Protein AF-A0A2V6PGL5-F1 (afdb_monomer_lite)

Secondary structure (DSSP, 8-state):
--------SSSSSSSSSSSSSSSTTSSSS------SSHHHHHHHHHHHHHHHHHHHHHHHHHHHHHHHHHHHHHHHHHHTT-HHHHHHHHHHHHHHHHHH--HHHHHHHHHHHHHHHTTS--SS-HHHHHHHHHHHHHHHHHHTT-HHHHHHHHHHHHHTT-HHHHHHHHHHHHHHHTT-HHHHHHHHHHHHHHHHHHHH--

Structure (mmCIF, N/CA/C/O backbone):
data_AF-A0A2V6PGL5-F1
#
_entry.id   AF-A0A2V6PGL5-F1
#
loop_
_atom_site.group_PDB
_atom_site.id
_atom_site.type_symbol
_atom_site.label_atom_id
_atom_site.label_alt_id
_atom_site.label_comp_id
_atom_site.label_asym_id
_atom_site.label_entity_id
_atom_site.label_seq_id
_atom_site.pdbx_PDB_ins_code
_atom_site.Cartn_x
_atom_site.Cartn_y
_atom_site.Cartn_z
_atom_site.occupancy
_atom_site.B_iso_or_equiv
_atom_site.auth_seq_id
_atom_site.auth_comp_id
_atom_site.auth_asym_id
_atom_site.auth_atom_id
_atom_site.pdbx_PDB_model_num
ATOM 1 N N . MET A 1 1 ? 111.706 -47.089 -27.173 1.00 37.03 1 MET A N 1
ATOM 2 C CA . MET A 1 1 ? 111.919 -46.847 -25.729 1.00 37.03 1 MET A CA 1
ATOM 3 C C . MET A 1 1 ? 110.544 -46.618 -25.099 1.00 37.03 1 MET A C 1
ATOM 5 O O . MET A 1 1 ? 109.931 -45.603 -25.374 1.00 37.03 1 MET A O 1
ATOM 9 N N . ALA A 1 2 ? 109.891 -47.723 -24.726 1.00 37.56 2 ALA A N 1
ATOM 10 C CA . ALA A 1 2 ? 109.453 -48.072 -23.361 1.00 37.56 2 ALA A CA 1
ATOM 11 C C . ALA A 1 2 ? 108.292 -47.192 -22.824 1.00 37.56 2 ALA A C 1
ATOM 13 O O . ALA A 1 2 ? 108.482 -46.004 -22.623 1.00 37.56 2 ALA A O 1
ATOM 14 N N . MET A 1 3 ? 107.032 -47.645 -22.743 1.00 33.34 3 MET A N 1
ATOM 15 C CA . MET A 1 3 ? 106.386 -48.696 -21.914 1.00 33.34 3 MET A CA 1
ATOM 16 C C . MET A 1 3 ? 105.538 -48.062 -20.788 1.00 33.34 3 MET A C 1
ATOM 18 O O . MET A 1 3 ? 106.095 -47.488 -19.858 1.00 33.34 3 MET A O 1
ATOM 22 N N . LYS A 1 4 ? 104.202 -48.200 -20.872 1.00 36.78 4 LYS A N 1
ATOM 23 C CA . LYS A 1 4 ? 103.214 -48.312 -19.762 1.00 36.78 4 LYS A CA 1
ATOM 24 C C . LYS A 1 4 ? 101.801 -48.396 -20.379 1.00 36.78 4 LYS A C 1
ATOM 26 O O . LYS A 1 4 ? 101.303 -47.402 -20.890 1.00 36.78 4 LYS A O 1
ATOM 31 N N . ALA A 1 5 ? 101.258 -49.595 -20.621 1.00 44.00 5 ALA A N 1
ATOM 32 C CA . ALA A 1 5 ? 100.453 -50.412 -19.687 1.00 44.00 5 ALA A CA 1
ATOM 33 C C . ALA A 1 5 ? 99.219 -49.638 -19.171 1.00 44.00 5 ALA A C 1
ATOM 35 O O . ALA A 1 5 ? 99.355 -48.710 -18.380 1.00 44.00 5 ALA A O 1
ATOM 36 N N . ASP A 1 6 ? 98.043 -49.798 -19.781 1.00 52.72 6 ASP A N 1
ATOM 37 C CA . ASP A 1 6 ? 97.055 -50.881 -19.577 1.00 52.72 6 ASP A CA 1
ATOM 38 C C . ASP A 1 6 ? 96.435 -50.899 -18.166 1.00 52.72 6 ASP A C 1
ATOM 40 O O . ASP A 1 6 ? 97.089 -51.312 -17.210 1.00 52.72 6 ASP A O 1
ATOM 44 N N . ARG A 1 7 ? 95.185 -50.403 -18.047 1.00 49.75 7 ARG A N 1
ATOM 45 C CA . ARG A 1 7 ? 94.255 -50.602 -16.904 1.00 49.75 7 ARG A CA 1
ATOM 46 C C . ARG A 1 7 ? 92.916 -49.848 -17.047 1.00 49.75 7 ARG A C 1
ATOM 48 O O . ARG A 1 7 ? 92.502 -49.140 -16.136 1.00 49.75 7 ARG A O 1
ATOM 55 N N . ARG A 1 8 ? 92.207 -49.931 -18.181 1.00 45.91 8 ARG A N 1
ATOM 56 C CA . ARG A 1 8 ? 90.876 -49.269 -18.311 1.00 45.91 8 ARG A CA 1
ATOM 57 C C . ARG A 1 8 ? 89.824 -50.036 -19.122 1.00 45.91 8 ARG A C 1
ATOM 59 O O . ARG A 1 8 ? 88.919 -49.426 -19.678 1.00 45.91 8 ARG A O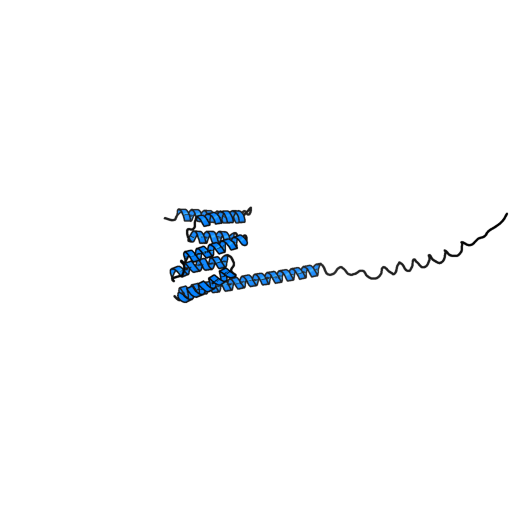 1
ATOM 66 N N . ARG A 1 9 ? 89.908 -51.367 -19.203 1.00 48.41 9 ARG A N 1
ATOM 67 C CA . ARG A 1 9 ? 88.972 -52.168 -20.015 1.00 48.41 9 ARG A CA 1
ATOM 68 C C . ARG A 1 9 ? 88.477 -53.435 -19.313 1.00 48.41 9 ARG A C 1
ATOM 70 O O . ARG A 1 9 ? 88.638 -54.508 -19.864 1.00 48.41 9 ARG A O 1
ATOM 77 N N . VAL A 1 10 ? 87.888 -53.339 -18.115 1.00 48.75 10 VAL A N 1
ATOM 78 C CA . VAL A 1 10 ? 87.116 -54.479 -17.549 1.00 48.75 10 VAL A CA 1
ATOM 79 C C . VAL A 1 10 ? 85.836 -54.072 -16.786 1.00 48.75 10 VAL A C 1
ATOM 81 O O . VAL A 1 10 ? 84.945 -54.894 -16.642 1.00 48.75 10 VAL A O 1
ATOM 84 N N . PHE A 1 11 ? 85.629 -52.816 -16.369 1.00 41.25 11 PHE A N 1
ATOM 85 C CA . PHE A 1 11 ? 84.543 -52.496 -15.415 1.00 41.25 11 PHE A CA 1
ATOM 86 C C . PHE A 1 11 ? 83.232 -51.896 -15.971 1.00 41.25 11 PHE A C 1
ATOM 88 O O . PHE A 1 11 ? 82.410 -51.442 -15.184 1.00 41.25 11 PHE A O 1
ATOM 95 N N . VAL A 1 12 ? 82.990 -51.884 -17.289 1.00 45.03 12 VAL A N 1
ATOM 96 C CA . VAL A 1 12 ? 81.827 -51.154 -17.865 1.00 45.03 12 VAL A CA 1
ATOM 97 C C . VAL A 1 12 ? 80.735 -52.056 -18.471 1.00 45.03 12 VAL A C 1
ATOM 99 O O . VAL A 1 12 ? 79.658 -51.571 -18.797 1.00 45.03 12 VAL A O 1
ATOM 102 N N . VAL A 1 13 ? 80.921 -53.378 -18.565 1.00 48.28 13 VAL A N 1
ATOM 103 C CA . VAL A 1 13 ? 79.958 -54.242 -19.293 1.00 48.28 13 VAL A CA 1
ATOM 104 C C . VAL A 1 13 ? 78.906 -54.929 -18.399 1.00 48.28 13 VAL A C 1
ATOM 106 O O . VAL A 1 13 ? 77.905 -55.420 -18.906 1.00 48.28 13 VAL A O 1
ATOM 109 N N . THR A 1 14 ? 79.007 -54.868 -17.069 1.00 48.41 14 THR A N 1
ATOM 110 C CA . THR A 1 14 ? 78.041 -55.510 -16.141 1.00 48.41 14 THR A CA 1
ATOM 111 C C . THR A 1 14 ? 77.092 -54.550 -15.411 1.00 48.41 14 THR A C 1
ATOM 113 O O . THR A 1 14 ? 76.480 -54.939 -14.423 1.00 48.41 14 THR A O 1
ATOM 116 N N . ALA A 1 15 ? 76.919 -53.310 -15.889 1.00 46.62 15 ALA A N 1
ATOM 117 C CA . ALA A 1 15 ? 76.026 -52.326 -15.249 1.00 46.62 15 ALA A CA 1
ATOM 118 C C . ALA A 1 15 ? 74.843 -51.846 -16.116 1.00 46.62 15 ALA A C 1
ATOM 120 O O . ALA A 1 15 ? 73.974 -51.139 -15.616 1.00 46.62 15 ALA A O 1
ATOM 121 N N . VAL A 1 16 ? 74.758 -52.241 -17.392 1.00 46.44 16 VAL A N 1
ATOM 122 C CA . VAL A 1 16 ? 73.693 -51.769 -18.309 1.00 46.44 16 VAL A CA 1
ATOM 123 C C . VAL A 1 16 ? 72.556 -52.793 -18.480 1.00 46.44 16 VAL A C 1
ATOM 125 O O . VAL A 1 16 ? 71.444 -52.429 -18.842 1.00 46.44 16 VAL A O 1
ATOM 128 N N . GLY A 1 17 ? 72.774 -54.064 -18.122 1.00 44.62 17 GLY A N 1
ATOM 129 C CA . GLY A 1 17 ? 71.765 -55.126 -18.262 1.00 44.62 17 GLY A CA 1
ATOM 130 C C . GLY A 1 17 ? 70.689 -55.189 -17.168 1.00 44.62 17 GLY A C 1
ATOM 131 O O . GLY A 1 17 ? 69.683 -55.862 -17.360 1.00 44.62 17 GLY A O 1
ATOM 132 N N . LEU A 1 18 ? 70.858 -54.496 -16.034 1.00 45.44 18 LEU A N 1
ATOM 133 C CA . LEU A 1 18 ? 69.941 -54.604 -14.882 1.00 45.44 18 LEU A CA 1
ATOM 134 C C . LEU A 1 18 ? 69.129 -53.326 -14.610 1.00 45.44 18 LEU A C 1
ATOM 136 O O . LEU A 1 18 ? 68.223 -53.335 -13.782 1.00 45.44 18 LEU A O 1
ATOM 140 N N . MET A 1 19 ? 69.376 -52.246 -15.361 1.00 41.41 19 MET A N 1
ATOM 141 C CA . MET A 1 19 ? 68.646 -50.976 -15.237 1.00 41.41 19 MET A CA 1
ATOM 142 C C . MET A 1 19 ? 67.565 -50.769 -16.317 1.00 41.41 19 MET A C 1
ATOM 144 O O . MET A 1 19 ? 67.083 -49.660 -16.504 1.00 41.41 19 MET A O 1
ATOM 148 N N . VAL A 1 20 ? 67.161 -51.827 -17.029 1.00 46.47 20 VAL A N 1
ATOM 149 C CA . VAL A 1 20 ? 66.009 -51.791 -17.960 1.00 46.47 20 VAL A CA 1
ATOM 150 C C . VAL A 1 20 ? 64.816 -52.602 -17.428 1.00 46.47 20 VAL A C 1
ATOM 152 O O . VAL A 1 20 ? 63.679 -52.337 -17.802 1.00 46.47 20 VAL A O 1
ATOM 155 N N . ALA A 1 21 ? 65.017 -53.495 -16.453 1.00 45.66 21 ALA A N 1
ATOM 156 C CA . ALA A 1 21 ? 63.922 -54.238 -15.816 1.00 45.66 21 ALA A CA 1
ATOM 157 C C . ALA A 1 21 ? 63.303 -53.527 -14.590 1.00 45.66 21 ALA A C 1
ATOM 159 O O . ALA A 1 21 ? 62.178 -53.838 -14.212 1.00 45.66 21 ALA A O 1
ATOM 160 N N . ALA A 1 22 ? 63.988 -52.545 -13.989 1.00 44.66 22 ALA A N 1
ATOM 161 C CA . ALA A 1 22 ? 63.498 -51.836 -12.797 1.00 44.66 22 ALA A CA 1
ATOM 162 C C . ALA A 1 22 ? 62.730 -50.532 -13.100 1.00 44.66 22 ALA A C 1
ATOM 164 O O . ALA A 1 22 ? 62.009 -50.032 -12.243 1.00 44.66 22 ALA A O 1
ATOM 165 N N . VAL A 1 23 ? 62.829 -49.992 -14.321 1.00 42.97 23 VAL A N 1
ATOM 166 C CA . VAL A 1 23 ? 62.106 -48.765 -14.722 1.00 42.97 23 VAL A CA 1
ATOM 167 C C . VAL A 1 23 ? 60.720 -49.083 -15.309 1.00 42.97 23 VAL A C 1
ATOM 169 O O . VAL A 1 23 ? 59.820 -48.249 -15.265 1.00 42.97 23 VAL A O 1
ATOM 172 N N . GLY A 1 24 ? 60.492 -50.320 -15.770 1.00 39.78 24 GLY A N 1
ATOM 173 C CA . GLY A 1 24 ? 59.186 -50.780 -16.260 1.00 39.78 24 GLY A CA 1
ATOM 174 C C . GLY A 1 24 ? 58.168 -51.150 -15.171 1.00 39.78 24 GLY A C 1
ATOM 175 O O . GLY A 1 24 ? 56.992 -51.306 -15.482 1.00 39.78 24 GLY A O 1
ATOM 176 N N . LEU A 1 25 ? 58.586 -51.269 -13.904 1.00 44.59 25 LEU A N 1
ATOM 177 C CA . LEU A 1 25 ? 57.739 -51.775 -12.810 1.00 44.59 25 LEU A CA 1
ATOM 178 C C . LEU A 1 25 ? 57.404 -50.734 -11.725 1.00 44.59 25 LEU A C 1
ATOM 180 O O . LEU A 1 25 ? 56.843 -51.087 -10.694 1.00 44.59 25 LEU A O 1
ATOM 184 N N . VAL A 1 26 ? 57.726 -49.454 -11.945 1.00 46.38 26 VAL A N 1
ATOM 185 C CA . VAL A 1 26 ? 57.399 -48.351 -11.009 1.00 46.38 26 VAL A CA 1
ATOM 186 C C . VAL A 1 26 ? 56.299 -47.425 -11.562 1.00 46.38 26 VAL A C 1
ATOM 188 O O . VAL A 1 26 ? 55.796 -46.555 -10.861 1.00 46.38 26 VAL A O 1
ATOM 191 N N . PHE A 1 27 ? 55.810 -47.671 -12.783 1.00 45.62 27 PHE A N 1
ATOM 192 C CA . PHE A 1 27 ? 54.623 -47.004 -13.347 1.00 45.62 27 PHE A CA 1
ATOM 193 C C . PHE A 1 27 ? 53.324 -47.823 -13.191 1.00 45.62 27 PHE A C 1
ATOM 195 O O . PHE A 1 27 ? 52.373 -47.662 -13.957 1.00 45.62 27 PHE A O 1
ATOM 202 N N . ALA A 1 28 ? 53.260 -48.696 -12.183 1.00 50.06 28 ALA A N 1
ATOM 203 C CA . ALA A 1 28 ? 52.068 -49.466 -11.832 1.00 50.06 28 ALA A CA 1
ATOM 204 C C . ALA A 1 28 ? 51.676 -49.195 -10.369 1.00 50.06 28 ALA A C 1
ATOM 206 O O . ALA A 1 28 ? 52.185 -49.823 -9.449 1.00 50.06 28 ALA A O 1
ATOM 207 N N . GLY A 1 29 ? 50.761 -48.241 -10.173 1.00 48.00 29 GLY A N 1
ATOM 208 C CA . GLY A 1 29 ? 50.252 -47.807 -8.864 1.00 48.00 29 GLY A CA 1
ATOM 209 C C . GLY A 1 29 ? 50.849 -46.451 -8.478 1.00 48.00 29 GLY A C 1
ATOM 210 O O . GLY A 1 29 ? 51.990 -46.370 -8.068 1.00 48.00 29 GLY A O 1
ATOM 211 N N . ALA A 1 30 ? 50.190 -45.310 -8.637 1.00 49.62 30 ALA A N 1
A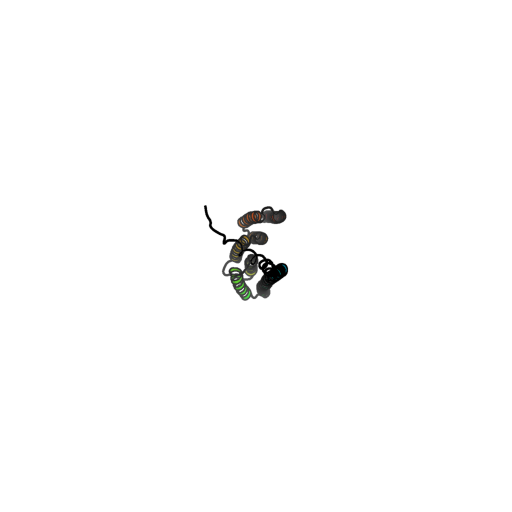TOM 212 C CA . ALA A 1 30 ? 48.782 -45.036 -8.451 1.00 49.62 30 ALA A CA 1
ATOM 213 C C . ALA A 1 30 ? 48.293 -44.059 -9.530 1.00 49.62 30 ALA A C 1
ATOM 215 O O . ALA A 1 30 ? 48.581 -42.864 -9.489 1.00 49.62 30 ALA A O 1
ATOM 216 N N . ARG A 1 31 ? 47.486 -44.552 -10.476 1.00 44.50 31 ARG A N 1
ATOM 217 C CA . ARG A 1 31 ? 46.451 -43.689 -11.048 1.00 44.50 31 ARG A CA 1
ATOM 218 C C . ARG A 1 31 ? 45.454 -43.482 -9.920 1.00 44.50 31 ARG A C 1
ATOM 220 O O . ARG A 1 31 ? 44.698 -44.395 -9.606 1.00 44.50 31 ARG A O 1
ATOM 227 N N . THR A 1 32 ? 45.493 -42.324 -9.273 1.00 49.59 32 THR A N 1
ATOM 228 C CA . THR A 1 32 ? 44.350 -41.885 -8.479 1.00 49.59 32 THR A CA 1
ATOM 229 C C . THR A 1 32 ? 43.128 -41.946 -9.400 1.00 49.59 32 THR A C 1
ATOM 231 O O . THR A 1 32 ? 43.178 -41.398 -10.508 1.00 49.59 32 THR A O 1
ATOM 234 N N . PRO A 1 33 ? 42.038 -42.633 -9.025 1.00 47.28 33 PRO A N 1
ATOM 235 C CA . PRO A 1 33 ? 40.799 -42.527 -9.771 1.00 47.28 33 PRO A CA 1
ATOM 236 C C . PRO A 1 33 ? 40.199 -41.148 -9.471 1.00 47.28 33 PRO A C 1
ATOM 238 O O . PRO A 1 33 ? 39.252 -41.006 -8.710 1.00 47.28 33 PRO A O 1
ATOM 241 N N . VAL A 1 34 ? 40.761 -40.088 -10.054 1.00 56.06 34 VAL A N 1
ATOM 242 C CA . VAL A 1 34 ? 40.074 -38.798 -10.160 1.00 56.06 34 VAL A CA 1
ATOM 243 C C . VAL A 1 34 ? 39.129 -38.914 -11.346 1.00 56.06 34 VAL A C 1
ATOM 245 O O . VAL A 1 34 ? 39.441 -38.420 -12.428 1.00 56.06 34 VAL A O 1
ATOM 248 N N . ARG A 1 35 ? 38.019 -39.652 -11.202 1.00 53.53 35 ARG A N 1
ATOM 249 C CA . ARG A 1 35 ? 36.960 -39.654 -12.227 1.00 53.53 35 ARG A CA 1
ATOM 250 C C . ARG A 1 35 ? 35.612 -40.239 -11.807 1.00 53.53 35 ARG A C 1
ATOM 252 O O . ARG A 1 35 ? 34.951 -40.858 -12.626 1.00 53.53 35 ARG A O 1
ATOM 259 N N . GLU A 1 36 ? 35.166 -39.976 -10.580 1.00 54.03 36 GLU A N 1
ATOM 260 C CA . GLU A 1 36 ? 33.793 -40.347 -10.186 1.00 54.03 36 GLU A CA 1
ATOM 261 C C . GLU A 1 36 ? 33.053 -39.318 -9.312 1.00 54.03 36 GLU A C 1
ATOM 263 O O . GLU A 1 36 ? 32.044 -39.641 -8.709 1.00 54.03 36 GLU A O 1
ATOM 268 N N . THR A 1 37 ? 33.497 -38.056 -9.229 1.00 55.53 37 THR A N 1
ATOM 269 C CA . THR A 1 37 ? 32.940 -37.123 -8.218 1.00 55.53 37 THR A CA 1
ATOM 270 C C . THR A 1 37 ? 32.518 -35.739 -8.714 1.00 55.53 37 THR A C 1
ATOM 272 O O . THR A 1 37 ? 32.033 -34.941 -7.919 1.00 55.53 37 THR A O 1
ATOM 275 N N . ALA A 1 38 ? 32.642 -35.417 -10.004 1.00 60.41 38 ALA A N 1
ATOM 276 C CA . ALA A 1 38 ? 32.223 -34.109 -10.529 1.00 60.41 38 ALA A CA 1
ATOM 277 C C . ALA A 1 38 ? 30.706 -33.984 -10.816 1.00 60.41 38 ALA A C 1
ATOM 279 O O . ALA A 1 38 ? 30.109 -33.003 -10.363 1.00 60.41 38 ALA A O 1
ATOM 280 N N . PRO A 1 39 ? 30.047 -34.928 -11.525 1.00 64.19 39 PRO A N 1
ATOM 281 C CA . PRO A 1 39 ? 28.612 -34.812 -11.803 1.00 64.19 39 PRO A CA 1
ATOM 282 C C . PRO A 1 39 ? 27.760 -35.014 -10.541 1.00 64.19 39 PRO A C 1
ATOM 284 O O . PRO A 1 39 ? 26.837 -34.235 -10.302 1.00 64.19 39 PRO A O 1
ATOM 287 N N . ASP A 1 40 ? 28.127 -35.965 -9.679 1.00 77.25 40 ASP A N 1
ATOM 288 C CA . ASP A 1 40 ? 27.380 -36.268 -8.454 1.00 77.25 40 ASP A CA 1
ATOM 289 C C . ASP A 1 40 ? 27.466 -35.139 -7.419 1.00 77.25 40 ASP A C 1
ATOM 291 O O . ASP A 1 40 ? 26.457 -34.784 -6.807 1.00 77.25 40 ASP A O 1
ATOM 295 N N . ALA A 1 41 ? 28.634 -34.500 -7.272 1.00 77.69 41 ALA A N 1
ATOM 296 C CA . ALA A 1 41 ? 28.801 -33.364 -6.366 1.00 77.69 41 ALA A CA 1
ATOM 297 C C . ALA A 1 41 ? 28.023 -32.123 -6.834 1.00 77.69 41 ALA A C 1
ATOM 299 O O . ALA A 1 41 ? 27.418 -31.427 -6.016 1.00 77.69 41 ALA A O 1
ATOM 300 N N . LEU A 1 42 ? 27.989 -31.851 -8.144 1.00 72.94 42 LEU A N 1
ATOM 301 C CA . LEU A 1 42 ? 27.174 -30.769 -8.706 1.00 72.94 42 LEU A CA 1
ATOM 302 C C . LEU A 1 42 ? 25.682 -31.058 -8.545 1.00 72.94 42 LEU A C 1
ATOM 304 O O . LEU A 1 42 ? 24.926 -30.175 -8.148 1.00 72.94 42 LEU A O 1
ATOM 308 N N . GLN A 1 43 ? 25.254 -32.297 -8.782 1.00 82.56 43 GLN A N 1
ATOM 309 C CA . GLN A 1 43 ? 23.860 -32.684 -8.606 1.00 82.56 43 GLN A CA 1
ATOM 310 C C . GLN A 1 43 ? 23.437 -32.620 -7.132 1.00 82.56 43 GLN A C 1
ATOM 312 O O . GLN A 1 43 ? 22.344 -32.143 -6.826 1.00 82.56 43 GLN A O 1
ATOM 317 N N . GLN A 1 44 ? 24.308 -33.030 -6.206 1.00 82.50 44 GLN A N 1
ATOM 318 C CA . GLN A 1 44 ? 24.079 -32.900 -4.769 1.00 82.50 44 GLN A CA 1
ATOM 319 C C . GLN A 1 44 ? 24.001 -31.430 -4.335 1.00 82.50 44 GLN A C 1
ATOM 321 O O . GLN A 1 44 ? 23.079 -31.064 -3.606 1.00 82.50 44 GLN A O 1
ATOM 326 N N . ARG A 1 45 ? 24.899 -30.572 -4.833 1.00 80.81 45 ARG A N 1
ATOM 327 C CA . ARG A 1 45 ? 24.867 -29.122 -4.588 1.00 80.81 45 ARG A CA 1
ATOM 328 C C . ARG A 1 45 ? 23.598 -28.475 -5.147 1.00 80.81 45 ARG A C 1
ATOM 330 O O . ARG A 1 45 ? 22.960 -27.701 -4.442 1.00 80.81 45 ARG A O 1
ATOM 337 N N . ASN A 1 46 ? 23.185 -28.829 -6.363 1.00 89.81 46 ASN A N 1
ATOM 338 C CA . ASN A 1 46 ? 21.954 -28.318 -6.972 1.00 89.81 46 ASN A CA 1
ATOM 339 C C . ASN A 1 46 ? 20.712 -28.746 -6.174 1.00 89.81 46 ASN A C 1
ATOM 341 O O . ASN A 1 46 ? 19.834 -27.923 -5.927 1.00 89.81 46 ASN A O 1
ATOM 345 N N . ARG A 1 47 ? 20.660 -29.996 -5.684 1.00 85.75 47 ARG A N 1
ATOM 346 C CA . ARG A 1 47 ? 19.592 -30.452 -4.772 1.00 85.75 47 ARG A CA 1
ATOM 347 C C . ARG A 1 47 ? 19.585 -29.673 -3.455 1.00 85.75 47 ARG A C 1
ATOM 349 O O . ARG A 1 47 ? 18.515 -29.347 -2.950 1.00 85.75 47 ARG A O 1
ATOM 356 N N . GLN A 1 48 ? 20.756 -29.370 -2.893 1.00 84.00 48 GLN A N 1
ATOM 357 C CA . GLN A 1 48 ? 20.864 -28.576 -1.666 1.00 84.00 48 GLN A CA 1
ATOM 358 C C . GLN A 1 48 ? 20.388 -27.134 -1.868 1.00 84.00 48 GLN A C 1
ATOM 360 O O . GLN A 1 48 ? 19.654 -26.630 -1.020 1.00 84.00 48 GLN A O 1
ATOM 365 N N . LEU A 1 49 ? 20.757 -26.497 -2.983 1.00 82.56 49 LEU A N 1
ATOM 366 C CA . LEU A 1 49 ? 20.286 -25.155 -3.338 1.00 82.56 49 LEU A CA 1
ATOM 367 C C . LEU A 1 49 ? 18.763 -25.136 -3.509 1.00 82.56 49 LEU A C 1
ATOM 369 O O . LEU A 1 49 ? 18.101 -24.350 -2.839 1.00 82.56 49 LEU A O 1
ATOM 373 N N . MET A 1 50 ? 18.202 -26.094 -4.252 1.00 82.12 50 MET A N 1
ATOM 374 C CA . MET A 1 50 ? 16.748 -26.266 -4.378 1.00 82.12 50 MET A CA 1
ATOM 375 C C . MET A 1 50 ? 16.059 -26.454 -3.017 1.00 82.12 50 MET A C 1
ATOM 377 O O . MET A 1 50 ? 15.027 -25.849 -2.740 1.00 82.12 50 MET A O 1
ATOM 381 N N . ALA A 1 51 ? 16.637 -27.248 -2.110 1.00 81.44 51 ALA A N 1
ATOM 382 C CA . ALA A 1 51 ? 16.081 -27.447 -0.769 1.00 81.44 51 ALA A CA 1
ATOM 383 C C . ALA A 1 51 ? 16.174 -26.196 0.125 1.00 81.44 51 ALA A C 1
ATOM 385 O O . ALA A 1 51 ? 15.414 -26.065 1.090 1.00 81.44 51 ALA A O 1
ATOM 386 N N . ILE A 1 52 ? 17.127 -25.297 -0.130 1.00 81.88 52 ILE A N 1
ATOM 387 C CA . ILE A 1 52 ? 17.209 -23.996 0.543 1.00 81.88 52 ILE A CA 1
ATOM 388 C C . ILE A 1 52 ? 16.145 -23.067 -0.033 1.00 81.88 52 ILE A C 1
ATOM 390 O O . ILE A 1 52 ? 15.368 -22.531 0.753 1.00 81.88 52 ILE A O 1
ATOM 394 N N . GLU A 1 53 ? 16.056 -22.960 -1.360 1.00 76.31 53 GLU A N 1
ATOM 395 C CA . GLU A 1 53 ? 15.081 -22.132 -2.078 1.00 76.31 53 GLU A CA 1
ATOM 396 C C . GLU A 1 53 ? 13.641 -22.483 -1.692 1.00 76.31 53 GLU A C 1
ATOM 398 O O . GLU A 1 53 ? 12.878 -21.600 -1.301 1.00 76.31 53 GLU A O 1
ATOM 403 N N . LEU A 1 54 ? 13.294 -23.774 -1.679 1.00 74.25 54 LEU A N 1
ATOM 404 C CA . LEU A 1 54 ? 11.970 -24.253 -1.266 1.00 74.25 54 LEU A CA 1
ATOM 405 C C . LEU A 1 54 ? 11.667 -23.923 0.199 1.00 74.25 54 LEU A C 1
ATOM 407 O O . LEU A 1 54 ? 10.552 -23.523 0.529 1.00 74.25 54 LEU A O 1
ATOM 411 N N . ARG A 1 55 ? 12.656 -24.042 1.096 1.00 73.88 55 ARG A N 1
ATOM 412 C CA . ARG A 1 55 ? 12.478 -23.669 2.509 1.00 73.88 55 ARG A CA 1
ATOM 413 C C . ARG A 1 55 ? 12.340 -22.163 2.685 1.00 73.88 55 ARG A C 1
ATOM 415 O O . ARG A 1 55 ? 11.534 -21.730 3.503 1.00 73.88 55 ARG A O 1
ATOM 422 N N . THR A 1 56 ? 13.103 -21.358 1.951 1.00 72.56 56 THR A N 1
ATOM 423 C CA . THR A 1 56 ? 12.954 -19.899 1.972 1.00 72.56 56 THR A CA 1
ATOM 424 C C . THR A 1 56 ? 11.599 -19.483 1.415 1.00 72.56 56 THR A C 1
ATOM 426 O O . THR A 1 56 ? 10.884 -18.759 2.101 1.00 72.56 56 THR A O 1
ATOM 429 N N . ALA A 1 57 ? 11.192 -20.010 0.258 1.00 71.12 57 ALA A N 1
ATOM 430 C CA . ALA A 1 57 ? 9.897 -19.735 -0.356 1.00 71.12 57 ALA A CA 1
ATOM 431 C C . ALA A 1 57 ? 8.740 -20.139 0.570 1.00 71.12 57 ALA A C 1
ATOM 433 O O . ALA A 1 57 ? 7.879 -19.316 0.871 1.00 71.12 57 ALA A O 1
ATOM 434 N N . GLY A 1 58 ? 8.783 -21.349 1.138 1.00 71.44 58 GLY A N 1
ATOM 435 C CA . GLY A 1 58 ? 7.770 -21.819 2.085 1.00 71.44 58 GLY A CA 1
ATOM 436 C C . GLY A 1 58 ? 7.669 -20.957 3.349 1.00 71.44 58 GLY A C 1
ATOM 437 O O . GLY A 1 58 ? 6.565 -20.714 3.836 1.00 71.44 58 GLY A O 1
ATOM 438 N N . ARG A 1 59 ? 8.794 -20.431 3.860 1.00 73.44 59 ARG A N 1
ATOM 439 C CA . ARG A 1 59 ? 8.788 -19.462 4.972 1.00 73.44 59 ARG A CA 1
ATOM 440 C C . ARG A 1 59 ? 8.154 -18.132 4.573 1.00 73.44 59 ARG A C 1
ATOM 442 O O . ARG A 1 59 ? 7.387 -17.586 5.361 1.00 73.44 59 ARG A O 1
ATOM 449 N N . HIS A 1 60 ? 8.444 -17.627 3.374 1.00 77.69 60 HIS A N 1
ATOM 450 C CA . HIS A 1 60 ? 7.834 -16.393 2.875 1.00 77.69 60 HIS A CA 1
ATOM 451 C C . HIS A 1 60 ? 6.320 -16.539 2.712 1.00 77.69 60 HIS A C 1
ATOM 453 O O . HIS A 1 60 ? 5.574 -15.682 3.176 1.00 77.69 60 HIS A O 1
ATOM 459 N N . GLU A 1 61 ? 5.846 -17.639 2.130 1.00 81.44 61 GLU A N 1
ATOM 460 C CA . GLU A 1 61 ? 4.411 -17.887 1.982 1.00 81.44 61 GLU A CA 1
ATOM 461 C C . GLU A 1 61 ? 3.699 -18.080 3.324 1.00 81.44 61 GLU A C 1
ATOM 463 O O . GLU A 1 61 ? 2.601 -17.561 3.520 1.00 81.44 61 GLU A O 1
ATOM 468 N N . ALA A 1 62 ? 4.305 -18.823 4.256 1.00 84.62 62 ALA A N 1
ATOM 469 C CA . ALA A 1 62 ? 3.749 -19.002 5.594 1.00 84.62 62 ALA A CA 1
ATOM 470 C C . ALA A 1 62 ? 3.650 -17.662 6.336 1.00 84.62 62 ALA A C 1
ATOM 472 O O . ALA A 1 62 ? 2.598 -17.365 6.901 1.00 84.62 62 ALA A O 1
ATOM 473 N N . GLY A 1 63 ? 4.695 -16.831 6.253 1.00 86.12 63 GLY A N 1
ATOM 474 C CA . GLY A 1 63 ? 4.683 -15.469 6.785 1.00 86.12 63 GLY A CA 1
ATOM 475 C C . GLY A 1 63 ? 3.582 -14.613 6.157 1.00 86.12 63 GLY A C 1
ATOM 476 O O . GLY A 1 63 ? 2.814 -13.987 6.877 1.00 86.12 63 GLY A O 1
ATOM 477 N N . GLN A 1 64 ? 3.415 -14.661 4.832 1.00 86.06 64 GLN A N 1
ATOM 478 C CA . GLN A 1 64 ? 2.336 -13.935 4.152 1.00 86.06 64 GLN A CA 1
ATOM 479 C C . GLN A 1 64 ? 0.935 -14.417 4.547 1.00 86.06 64 GLN A C 1
ATOM 481 O O . GLN A 1 64 ? 0.015 -13.607 4.627 1.00 86.06 64 GLN A O 1
ATOM 486 N N . ARG A 1 65 ? 0.737 -15.723 4.765 1.00 89.75 65 ARG A N 1
ATOM 487 C CA . ARG A 1 65 ? -0.549 -16.251 5.251 1.00 89.75 65 ARG A CA 1
ATOM 488 C C . ARG A 1 65 ? -0.836 -15.783 6.673 1.00 89.75 65 ARG A C 1
ATOM 490 O O . ARG A 1 65 ? -1.958 -15.378 6.955 1.00 89.75 65 ARG A O 1
ATOM 497 N N . GLN A 1 66 ? 0.172 -15.810 7.543 1.00 91.00 66 GLN A N 1
ATOM 498 C CA . GLN A 1 66 ? 0.052 -15.306 8.908 1.00 91.00 66 GLN A CA 1
ATOM 499 C C . GLN A 1 66 ? -0.260 -13.804 8.926 1.00 91.00 66 GLN A C 1
ATOM 501 O O . GLN A 1 66 ? -1.133 -13.382 9.680 1.00 91.00 66 GLN A O 1
ATOM 506 N N . TRP A 1 67 ? 0.405 -13.024 8.071 1.00 92.69 67 TRP A N 1
ATOM 507 C CA . TRP A 1 67 ? 0.145 -11.597 7.902 1.00 92.69 67 TRP A CA 1
ATOM 508 C C . TRP A 1 67 ? -1.301 -11.325 7.480 1.00 92.69 67 TRP A C 1
ATOM 510 O O . TRP A 1 67 ? -2.010 -10.575 8.146 1.00 92.69 67 TRP A O 1
ATOM 520 N N . ARG A 1 68 ? -1.780 -12.006 6.430 1.00 92.56 68 ARG A N 1
ATOM 521 C CA . ARG A 1 68 ? -3.175 -11.893 5.975 1.00 92.56 68 ARG A CA 1
ATOM 522 C C . ARG A 1 68 ? -4.163 -12.217 7.094 1.00 92.56 68 ARG A C 1
ATOM 524 O O . ARG A 1 68 ? -5.025 -11.404 7.385 1.00 92.56 68 ARG A O 1
ATOM 531 N N . ALA A 1 69 ? -3.949 -13.317 7.815 1.00 93.75 69 ALA A N 1
ATOM 532 C CA . ALA A 1 69 ? -4.786 -13.681 8.957 1.00 93.75 69 ALA A CA 1
ATOM 533 C C . ALA A 1 69 ? -4.736 -12.660 10.113 1.00 93.75 69 ALA A C 1
ATOM 535 O O . ALA A 1 69 ? -5.641 -12.607 10.945 1.00 93.75 69 ALA A O 1
ATOM 536 N N . GLN A 1 70 ? -3.671 -11.865 10.233 1.00 93.12 70 GLN A N 1
ATOM 537 C CA . GLN A 1 70 ? -3.615 -10.765 11.193 1.00 93.12 70 GLN A CA 1
ATOM 538 C C . GLN A 1 70 ? -4.442 -9.565 10.730 1.00 93.12 70 GLN A C 1
ATOM 540 O O . GLN A 1 70 ? -5.169 -9.009 11.548 1.00 93.12 70 GLN A O 1
ATOM 545 N N . VAL A 1 71 ? -4.370 -9.205 9.447 1.00 94.88 71 VAL A N 1
ATOM 546 C CA . VAL A 1 71 ? -5.204 -8.148 8.852 1.00 94.88 71 VAL A CA 1
ATOM 547 C C . VAL A 1 71 ? -6.687 -8.527 8.907 1.00 94.88 71 VAL A C 1
ATOM 549 O O . VAL A 1 71 ? -7.487 -7.738 9.402 1.00 94.88 71 VAL A O 1
ATOM 552 N N . ASP A 1 72 ? -7.038 -9.759 8.533 1.00 94.94 72 ASP A N 1
ATOM 553 C CA . ASP A 1 72 ? -8.423 -10.250 8.536 1.00 94.94 72 ASP A CA 1
ATOM 554 C C . ASP A 1 72 ? -9.056 -10.185 9.937 1.00 94.94 72 ASP A C 1
ATOM 556 O O . ASP A 1 72 ? -10.211 -9.797 10.083 1.00 94.94 72 ASP A O 1
ATOM 560 N N . ARG A 1 73 ? -8.291 -10.495 10.995 1.00 95.56 73 ARG A N 1
ATOM 561 C CA . ARG A 1 73 ? -8.766 -10.372 12.388 1.00 95.56 73 ARG A CA 1
ATOM 562 C C . ARG A 1 73 ? -9.049 -8.930 12.799 1.00 95.56 73 ARG A C 1
ATOM 564 O O . ARG A 1 73 ? -9.927 -8.690 13.625 1.00 95.56 73 ARG A O 1
ATOM 571 N N . ILE A 1 74 ? -8.297 -7.970 12.263 1.00 95.50 74 ILE A N 1
ATOM 572 C CA . ILE A 1 74 ? -8.562 -6.550 12.508 1.00 95.50 74 ILE A CA 1
ATOM 573 C C . ILE A 1 74 ? -9.878 -6.155 11.837 1.00 95.50 74 ILE A C 1
ATOM 575 O O . ILE A 1 74 ? -10.718 -5.527 12.482 1.00 95.50 74 ILE A O 1
ATOM 579 N N . ASP A 1 75 ? -10.070 -6.560 10.580 1.00 92.88 75 ASP A N 1
ATOM 580 C CA . ASP A 1 75 ? -11.300 -6.293 9.833 1.00 92.88 75 ASP A CA 1
ATOM 581 C C . ASP A 1 75 ? -12.516 -6.975 10.495 1.00 92.88 75 ASP A C 1
ATOM 583 O O . ASP A 1 75 ? -13.572 -6.360 10.625 1.00 92.88 75 ASP A O 1
ATOM 587 N N . GLU A 1 76 ? -12.366 -8.194 11.023 1.00 95.12 76 GLU A N 1
ATOM 588 C CA . GLU A 1 76 ? -13.409 -8.875 11.803 1.00 95.12 76 GLU A CA 1
ATOM 589 C C . GLU A 1 76 ? -13.792 -8.091 13.065 1.00 95.12 76 GLU A C 1
ATOM 591 O O . GLU A 1 76 ? -14.978 -7.884 13.321 1.00 95.12 76 GLU A O 1
ATOM 596 N N . ALA A 1 77 ? -12.812 -7.591 13.827 1.00 95.12 77 ALA A N 1
ATOM 597 C CA . ALA A 1 77 ? -13.089 -6.762 15.002 1.00 95.12 77 ALA 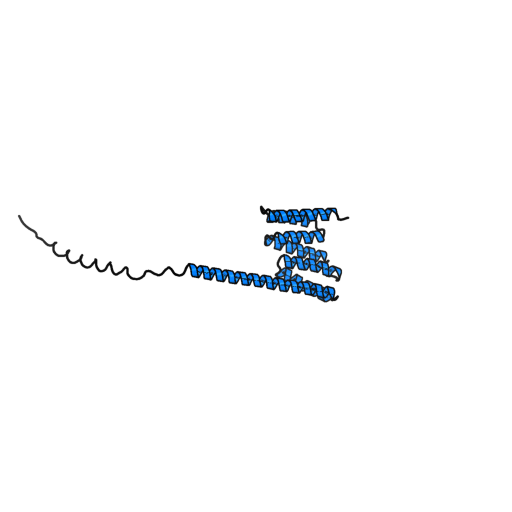A CA 1
ATOM 598 C C . ALA A 1 77 ? -13.817 -5.460 14.646 1.00 95.12 77 ALA A C 1
ATOM 600 O O . ALA A 1 77 ? -14.707 -5.038 15.386 1.00 95.12 77 ALA A O 1
ATOM 601 N N . VAL A 1 78 ? -13.489 -4.850 13.502 1.00 92.62 78 VAL A N 1
ATOM 602 C CA . VAL A 1 78 ? -14.240 -3.705 12.969 1.00 92.62 78 VAL A CA 1
ATOM 603 C C . VAL A 1 78 ? -15.690 -4.101 12.672 1.00 92.62 78 VAL A C 1
ATOM 605 O O . VAL A 1 78 ? -16.606 -3.405 13.108 1.00 92.62 78 VAL A O 1
ATOM 608 N N . LEU A 1 79 ? -15.912 -5.231 11.992 1.00 92.81 79 LEU A N 1
ATOM 609 C CA . LEU A 1 79 ? -17.248 -5.700 11.605 1.00 92.81 79 LEU A CA 1
ATOM 610 C C . LEU A 1 79 ? -18.156 -6.006 12.803 1.00 92.81 79 LEU A C 1
ATOM 612 O O . LEU A 1 79 ? -19.342 -5.684 12.765 1.00 92.81 79 LEU A O 1
ATOM 616 N N . VAL A 1 80 ? -17.621 -6.602 13.872 1.00 94.94 80 VAL A N 1
ATOM 617 C CA . VAL A 1 80 ? -18.400 -6.921 15.086 1.00 94.94 80 VAL A CA 1
ATOM 618 C C . VAL A 1 80 ? -18.516 -5.743 16.064 1.00 94.94 80 VAL A C 1
ATOM 620 O O . VAL A 1 80 ? -19.128 -5.879 17.122 1.00 94.94 80 VAL A O 1
ATOM 623 N N . GLY A 1 81 ? -17.942 -4.583 15.726 1.00 93.25 81 GLY A N 1
ATOM 624 C CA . GLY A 1 81 ? -18.008 -3.365 16.535 1.00 93.25 81 GLY A CA 1
ATOM 625 C C . GLY A 1 81 ? -17.027 -3.316 17.713 1.00 93.25 81 GLY A C 1
ATOM 626 O O . GLY A 1 81 ? -17.130 -2.415 18.550 1.00 93.25 81 GLY A O 1
ATOM 627 N N . ASP A 1 82 ? -16.051 -4.227 17.786 1.00 95.19 82 ASP A N 1
ATOM 628 C CA . ASP A 1 82 ? -14.963 -4.169 18.769 1.00 95.19 82 ASP A CA 1
ATOM 629 C C . ASP A 1 82 ? -13.883 -3.168 18.331 1.00 95.19 82 ASP A C 1
ATOM 631 O O . ASP A 1 82 ? -12.745 -3.505 17.995 1.00 95.19 82 ASP A O 1
ATOM 635 N N . THR A 1 83 ? -14.244 -1.886 18.343 1.00 92.75 83 THR A N 1
ATOM 636 C CA . THR A 1 83 ? -13.371 -0.784 17.914 1.00 92.75 83 THR A CA 1
ATOM 637 C C . THR A 1 83 ? -12.097 -0.683 18.755 1.00 92.75 83 THR A C 1
ATOM 639 O O . THR A 1 83 ? -11.017 -0.398 18.234 1.00 92.75 83 THR A O 1
ATOM 642 N N . ARG A 1 84 ? -12.180 -0.967 20.062 1.00 93.44 84 ARG A N 1
ATOM 643 C CA . ARG A 1 84 ? -11.012 -0.970 20.958 1.00 93.44 84 ARG A CA 1
ATOM 644 C C . ARG A 1 84 ? -10.071 -2.131 20.642 1.00 93.44 84 ARG A C 1
ATOM 646 O O . ARG A 1 84 ? -8.855 -1.919 20.609 1.00 93.44 84 ARG A O 1
ATOM 653 N N . GLY A 1 85 ? -10.611 -3.325 20.395 1.00 95.31 85 GLY A N 1
ATOM 654 C CA . GLY A 1 85 ? -9.848 -4.486 19.949 1.00 95.31 85 GLY A CA 1
ATOM 655 C C . GLY A 1 85 ? -9.189 -4.254 18.594 1.00 95.31 85 GLY A C 1
ATOM 656 O O . GLY A 1 85 ? -7.984 -4.470 18.467 1.00 95.31 85 GLY A O 1
ATOM 657 N N . ALA A 1 86 ? -9.925 -3.709 17.622 1.00 95.38 86 ALA A N 1
ATOM 658 C CA . ALA A 1 86 ? -9.405 -3.363 16.301 1.00 95.38 86 ALA A CA 1
ATOM 659 C C . ALA A 1 86 ? -8.216 -2.390 16.387 1.00 95.38 86 ALA A C 1
ATOM 661 O O . ALA A 1 86 ? -7.150 -2.663 15.835 1.00 95.38 86 ALA A O 1
ATOM 662 N N . VAL A 1 87 ? -8.342 -1.298 17.155 1.00 95.25 87 VAL A N 1
ATOM 663 C CA . VAL A 1 87 ? -7.248 -0.327 17.348 1.00 95.25 87 VAL A CA 1
ATOM 664 C C . VAL A 1 87 ? -6.036 -0.970 18.026 1.00 95.25 87 VAL A C 1
ATOM 666 O O . VAL A 1 87 ? -4.896 -0.681 17.652 1.00 95.25 87 VAL A O 1
ATOM 669 N N . LYS A 1 88 ? -6.245 -1.841 19.021 1.00 95.50 88 LYS A N 1
ATOM 670 C CA . LYS A 1 88 ? -5.149 -2.566 19.678 1.00 95.50 88 LYS A CA 1
ATOM 671 C C . LYS A 1 88 ? -4.423 -3.482 18.687 1.00 95.50 88 LYS A C 1
ATOM 673 O O . LYS A 1 88 ? -3.203 -3.387 18.569 1.00 95.50 88 LYS A O 1
ATOM 678 N N . MET A 1 89 ? -5.162 -4.318 17.960 1.00 96.19 89 MET A N 1
ATOM 679 C CA . MET A 1 89 ? -4.598 -5.257 16.988 1.00 96.19 89 MET A CA 1
ATOM 680 C C . MET A 1 89 ? -3.887 -4.539 15.838 1.00 96.19 89 MET A C 1
ATOM 682 O O . MET A 1 89 ? -2.807 -4.960 15.428 1.00 96.19 89 MET A O 1
ATOM 686 N N . TRP A 1 90 ? -4.423 -3.407 15.374 1.00 96.12 90 TRP A N 1
ATOM 687 C CA . TRP A 1 90 ? -3.746 -2.562 14.394 1.00 96.12 90 TRP A CA 1
ATOM 688 C C . TRP A 1 90 ? -2.420 -2.009 14.911 1.00 96.12 90 TRP A C 1
ATOM 690 O O . TRP A 1 90 ? -1.436 -2.045 14.182 1.00 96.12 90 TRP A O 1
ATOM 700 N N . ARG A 1 91 ? -2.336 -1.548 16.168 1.00 95.31 91 ARG A N 1
ATOM 701 C CA . ARG A 1 91 ? -1.057 -1.080 16.741 1.00 95.31 91 ARG A CA 1
ATOM 702 C C . ARG A 1 91 ? -0.017 -2.195 16.797 1.00 95.31 91 ARG A C 1
ATOM 704 O O . ARG A 1 91 ? 1.152 -1.947 16.511 1.00 95.31 91 ARG A O 1
ATOM 711 N N . GLU A 1 92 ? -0.433 -3.406 17.156 1.00 95.44 92 GLU A N 1
ATOM 712 C CA . GLU A 1 92 ? 0.442 -4.582 17.170 1.00 95.44 92 GLU A CA 1
ATOM 713 C C . GLU A 1 92 ? 0.927 -4.927 15.752 1.00 95.44 92 GLU A C 1
ATOM 715 O O . GLU A 1 92 ? 2.131 -5.072 15.540 1.00 95.44 92 GLU A O 1
ATOM 720 N N . ALA A 1 93 ? 0.020 -4.957 14.769 1.00 96.12 93 ALA A N 1
ATOM 721 C CA . ALA A 1 93 ? 0.354 -5.173 13.359 1.00 96.12 93 ALA A CA 1
ATOM 722 C C . ALA A 1 93 ? 1.268 -4.077 12.798 1.00 96.12 93 ALA A C 1
ATOM 724 O O . ALA A 1 93 ? 2.227 -4.368 12.091 1.00 96.12 93 ALA A O 1
ATOM 725 N N . TYR A 1 94 ? 1.017 -2.819 13.156 1.00 95.50 94 TYR A N 1
ATOM 726 C CA . TYR A 1 94 ? 1.834 -1.680 12.761 1.00 95.50 94 TYR A CA 1
ATOM 727 C C . TYR A 1 94 ? 3.272 -1.821 13.272 1.00 95.50 94 TYR A C 1
ATOM 729 O O . TYR A 1 94 ? 4.220 -1.626 12.512 1.00 95.50 94 TYR A O 1
ATOM 737 N N . VAL A 1 95 ? 3.460 -2.191 14.543 1.00 95.50 95 VAL A N 1
ATOM 738 C CA . VAL A 1 95 ? 4.801 -2.418 15.107 1.00 95.50 95 VAL A CA 1
ATOM 739 C C . VAL A 1 95 ? 5.508 -3.576 14.403 1.00 95.50 95 VAL A C 1
ATOM 741 O O . VAL A 1 95 ? 6.692 -3.446 14.085 1.00 95.50 95 VAL A O 1
ATOM 744 N N . ASP A 1 96 ? 4.805 -4.678 14.138 1.00 94.69 96 ASP A N 1
ATOM 745 C CA . ASP A 1 96 ? 5.379 -5.846 13.467 1.00 94.69 96 ASP A CA 1
ATOM 746 C C . ASP A 1 96 ? 5.776 -5.539 12.013 1.00 94.69 96 ASP A C 1
ATOM 748 O O . ASP A 1 96 ? 6.937 -5.714 11.633 1.00 94.69 96 ASP A O 1
ATOM 752 N N . ALA A 1 97 ? 4.874 -4.937 11.230 1.00 95.69 97 ALA A N 1
ATOM 753 C CA . ALA A 1 97 ? 5.152 -4.500 9.862 1.00 95.69 97 ALA A CA 1
ATOM 754 C C . ALA A 1 97 ? 6.331 -3.522 9.803 1.00 95.69 97 ALA A C 1
ATOM 756 O O . ALA A 1 97 ? 7.231 -3.657 8.968 1.00 95.69 97 ALA A O 1
ATOM 757 N N . MET A 1 98 ? 6.389 -2.557 10.724 1.00 94.75 98 MET A N 1
ATOM 758 C CA . MET A 1 98 ? 7.493 -1.599 10.774 1.00 94.75 98 MET A CA 1
ATOM 759 C C . MET A 1 98 ? 8.832 -2.254 11.119 1.00 94.75 98 MET A C 1
ATOM 761 O O . MET A 1 98 ? 9.863 -1.778 10.649 1.00 94.75 98 MET A O 1
ATOM 765 N N . ARG A 1 99 ? 8.856 -3.354 11.876 1.00 93.06 99 ARG A N 1
ATOM 766 C CA . ARG A 1 99 ? 10.103 -4.051 12.230 1.00 93.06 99 ARG A CA 1
ATOM 767 C C . ARG A 1 99 ? 10.539 -5.083 11.196 1.00 93.06 99 ARG A C 1
ATOM 769 O O . ARG A 1 99 ? 11.729 -5.173 10.902 1.00 93.06 99 ARG A O 1
ATOM 776 N N . HIS A 1 100 ? 9.598 -5.858 10.670 1.00 86.69 100 HIS A N 1
ATOM 777 C CA . HIS A 1 100 ? 9.891 -7.086 9.927 1.00 86.69 100 HIS A CA 1
ATOM 778 C C . HIS A 1 100 ? 9.179 -7.182 8.576 1.00 86.69 100 HIS A C 1
ATOM 780 O O . HIS A 1 100 ? 9.559 -8.011 7.749 1.00 86.69 100 HIS A O 1
ATOM 786 N N . GLY A 1 101 ? 8.182 -6.330 8.335 1.00 85.12 101 GLY A N 1
ATOM 787 C CA . GLY A 1 101 ? 7.352 -6.388 7.139 1.00 85.12 101 GLY A CA 1
ATOM 788 C C . GLY A 1 101 ? 8.096 -6.069 5.843 1.00 85.12 101 GLY A C 1
ATOM 789 O O . GLY A 1 101 ? 9.065 -5.305 5.800 1.00 85.12 101 GLY A O 1
ATOM 790 N N . GLN A 1 102 ? 7.599 -6.609 4.740 1.00 92.19 102 GLN A N 1
ATOM 791 C CA . GLN A 1 102 ? 7.968 -6.151 3.403 1.00 92.19 102 GLN A CA 1
ATOM 792 C C . GLN A 1 102 ? 7.240 -4.845 3.066 1.00 92.19 102 GLN A C 1
ATOM 794 O O . GLN A 1 102 ? 6.399 -4.369 3.827 1.00 92.19 102 GLN A O 1
ATOM 799 N N . TRP A 1 103 ? 7.559 -4.234 1.920 1.00 96.06 103 TRP A N 1
ATOM 800 C CA . TRP A 1 103 ? 6.866 -3.016 1.479 1.00 96.06 103 TRP A CA 1
ATOM 801 C C . TRP A 1 103 ? 5.338 -3.186 1.470 1.00 96.06 103 TRP A C 1
ATOM 803 O O . TRP A 1 103 ? 4.635 -2.239 1.805 1.00 96.06 103 TRP A O 1
ATOM 813 N N . ARG A 1 104 ? 4.843 -4.389 1.141 1.00 95.69 104 ARG A N 1
ATOM 814 C CA . ARG A 1 104 ? 3.414 -4.715 1.091 1.00 95.69 104 ARG A CA 1
ATOM 815 C C . ARG A 1 104 ? 2.778 -4.666 2.474 1.00 95.69 104 ARG A C 1
ATOM 817 O O . ARG A 1 104 ? 1.847 -3.902 2.664 1.00 95.69 104 ARG A O 1
ATOM 824 N N . ASP A 1 105 ? 3.352 -5.375 3.440 1.00 95.94 105 ASP A N 1
ATOM 825 C CA . ASP A 1 105 ? 2.836 -5.445 4.812 1.00 95.94 105 ASP A CA 1
ATOM 826 C C . ASP A 1 105 ? 2.767 -4.048 5.457 1.00 95.94 105 ASP A C 1
ATOM 828 O O . ASP A 1 105 ? 1.813 -3.695 6.147 1.00 95.94 105 ASP A O 1
ATOM 832 N N . VAL A 1 106 ? 3.761 -3.197 5.173 1.00 96.81 106 VAL A N 1
ATOM 833 C CA . VAL A 1 106 ? 3.747 -1.803 5.633 1.00 96.81 106 VAL A CA 1
ATOM 834 C C . VAL A 1 106 ? 2.652 -0.983 4.943 1.00 96.81 106 VAL A C 1
ATOM 836 O O . VAL A 1 106 ? 2.042 -0.133 5.580 1.00 96.81 106 VAL A O 1
ATOM 839 N N . MET A 1 107 ? 2.373 -1.204 3.659 1.00 97.69 107 MET A N 1
ATOM 840 C CA . MET A 1 107 ? 1.256 -0.521 2.996 1.00 97.69 107 MET A CA 1
ATOM 841 C C . MET A 1 107 ? -0.096 -1.013 3.520 1.00 97.69 107 MET A C 1
ATOM 843 O O . MET A 1 107 ? -0.970 -0.186 3.769 1.00 97.69 107 MET A O 1
ATOM 847 N N . ASP A 1 108 ? -0.237 -2.313 3.783 1.00 97.00 108 ASP A N 1
ATOM 848 C CA . ASP A 1 108 ? -1.470 -2.904 4.306 1.00 97.00 108 ASP A CA 1
ATOM 849 C C . ASP A 1 108 ? -1.867 -2.269 5.651 1.00 97.00 108 ASP A C 1
ATOM 851 O O . ASP A 1 108 ? -3.031 -1.927 5.846 1.00 97.00 108 ASP A O 1
ATOM 855 N N . VAL A 1 109 ? -0.920 -2.005 6.568 1.00 96.69 109 VAL A N 1
ATOM 856 C CA . VAL A 1 109 ? -1.247 -1.301 7.832 1.00 96.69 109 VAL A CA 1
ATOM 857 C C . VAL A 1 109 ? -1.670 0.152 7.628 1.00 96.69 109 VAL A C 1
ATOM 859 O O . VAL A 1 109 ? -2.394 0.692 8.468 1.00 96.69 109 VAL A O 1
ATOM 862 N N . GLY A 1 110 ? -1.242 0.780 6.531 1.00 96.81 110 GLY A N 1
ATOM 863 C CA . GLY A 1 110 ? -1.724 2.093 6.116 1.00 96.81 110 GLY A CA 1
ATOM 864 C C . GLY A 1 110 ? -3.174 2.037 5.641 1.00 96.81 110 GLY A C 1
ATOM 865 O O . GLY A 1 110 ? -3.989 2.840 6.089 1.00 96.81 110 GLY A O 1
ATOM 866 N N . ASP A 1 111 ? -3.520 1.041 4.821 1.00 97.00 111 ASP A N 1
ATOM 867 C CA . ASP A 1 111 ? -4.902 0.825 4.376 1.00 97.00 111 ASP A CA 1
ATOM 868 C C . ASP A 1 111 ? -5.830 0.508 5.557 1.00 97.00 111 ASP A C 1
ATOM 870 O O . ASP A 1 111 ? -6.938 1.033 5.648 1.00 97.00 111 ASP A O 1
ATOM 874 N N . VAL A 1 112 ? -5.369 -0.338 6.484 1.00 96.31 112 VAL A N 1
ATOM 875 C CA . VAL A 1 112 ? -6.109 -0.680 7.706 1.00 96.31 112 VAL A CA 1
ATOM 876 C C . VAL A 1 112 ? -6.317 0.560 8.577 1.00 96.31 112 VAL A C 1
ATOM 878 O O . VAL A 1 112 ? -7.393 0.727 9.143 1.00 96.31 112 VAL A O 1
ATOM 881 N N . ALA A 1 113 ? -5.328 1.460 8.667 1.00 95.62 113 ALA A N 1
ATOM 882 C CA . ALA A 1 113 ? -5.477 2.698 9.430 1.00 95.62 113 ALA A CA 1
ATOM 883 C C . ALA A 1 113 ? -6.627 3.559 8.893 1.00 95.62 113 ALA A C 1
ATOM 885 O O . ALA A 1 113 ? -7.403 4.081 9.691 1.00 95.62 113 ALA A O 1
ATOM 886 N N . LEU A 1 114 ? -6.761 3.669 7.564 1.00 95.19 114 LEU A N 1
ATOM 887 C CA . LEU A 1 114 ? -7.877 4.381 6.934 1.00 95.19 114 LEU A CA 1
ATOM 888 C C . LEU A 1 114 ? -9.219 3.722 7.277 1.00 95.19 114 LEU A C 1
ATOM 890 O O . LEU A 1 114 ? -10.098 4.412 7.778 1.00 95.19 114 LEU A O 1
ATOM 894 N N . ARG A 1 115 ? -9.339 2.394 7.121 1.00 93.00 115 ARG A N 1
ATOM 895 C CA . ARG A 1 115 ? -10.582 1.659 7.436 1.00 93.00 115 ARG A CA 1
ATOM 896 C C . ARG A 1 115 ? -11.000 1.780 8.902 1.00 93.00 115 ARG A C 1
ATOM 898 O O . ARG A 1 115 ? -12.172 1.970 9.200 1.00 93.00 115 ARG A O 1
ATOM 905 N N . ILE A 1 116 ? -10.050 1.671 9.832 1.00 93.00 116 ILE A N 1
ATOM 906 C CA . ILE A 1 116 ? -10.329 1.832 11.268 1.00 93.00 116 ILE A CA 1
ATOM 907 C C . ILE A 1 116 ? -10.721 3.272 11.585 1.00 93.00 116 ILE A C 1
ATOM 909 O O . ILE A 1 116 ? -11.580 3.495 12.435 1.00 93.00 116 ILE A O 1
ATOM 913 N N . GLY A 1 117 ? -10.101 4.240 10.912 1.00 90.44 117 GLY A N 1
ATOM 914 C CA . GLY A 1 117 ? -10.387 5.659 11.078 1.00 90.44 117 GLY A CA 1
ATOM 915 C C . GLY A 1 117 ? -11.838 6.052 10.825 1.00 90.44 117 GLY A C 1
ATOM 916 O O . GLY A 1 117 ? -12.301 7.028 11.409 1.00 90.44 117 GLY A O 1
ATOM 917 N N . ASP A 1 118 ? -12.553 5.273 10.015 1.00 88.62 118 ASP A N 1
ATOM 918 C CA . ASP A 1 118 ? -13.971 5.489 9.724 1.00 88.62 118 ASP A CA 1
ATOM 919 C C . ASP A 1 118 ? -14.889 5.075 10.891 1.00 88.62 118 ASP A C 1
ATOM 921 O O . ASP A 1 118 ? -16.034 5.521 10.966 1.00 88.62 118 ASP A O 1
ATOM 925 N N . VAL A 1 119 ? -14.405 4.234 11.816 1.00 88.12 119 VAL A N 1
ATOM 926 C CA . VAL A 1 119 ? -15.213 3.639 12.901 1.00 88.12 119 VAL A CA 1
ATOM 927 C C . VAL A 1 119 ? -14.671 3.898 14.309 1.00 88.12 119 VAL A C 1
ATOM 929 O O . VAL A 1 119 ? -15.378 3.669 15.291 1.00 88.12 119 VAL A O 1
ATOM 932 N N . ALA A 1 120 ? -13.418 4.336 14.440 1.00 86.69 120 ALA A N 1
ATOM 933 C CA . ALA A 1 120 ? -12.745 4.485 15.723 1.00 86.69 120 ALA A CA 1
ATOM 934 C C . ALA A 1 120 ? -11.768 5.665 15.743 1.00 86.69 120 ALA A C 1
ATOM 936 O O . ALA A 1 120 ? -11.061 5.946 14.776 1.00 86.69 120 ALA A O 1
ATOM 937 N N . GLU A 1 121 ? -11.655 6.308 16.905 1.00 85.44 121 GLU A N 1
ATOM 938 C CA . GLU A 1 121 ? -10.667 7.361 17.116 1.00 85.44 121 GLU A CA 1
ATOM 939 C C . GLU A 1 121 ? -9.254 6.781 17.268 1.00 85.44 121 GLU A C 1
ATOM 941 O O . GLU A 1 121 ? -8.947 5.984 18.163 1.00 85.44 121 GLU A O 1
ATOM 946 N N . LEU A 1 122 ? -8.363 7.235 16.392 1.00 85.06 122 LEU A N 1
ATOM 947 C CA . LEU A 1 122 ? -6.932 6.978 16.457 1.00 85.06 122 LEU A CA 1
ATOM 948 C C . LEU A 1 122 ? -6.217 8.150 17.142 1.00 85.06 122 LEU A C 1
ATOM 950 O O . LEU A 1 122 ? -6.670 9.290 17.141 1.00 85.06 122 LEU A O 1
ATOM 954 N N . ARG A 1 123 ? -5.061 7.860 17.750 1.00 84.56 123 ARG A N 1
ATOM 955 C CA . ARG A 1 123 ? -4.260 8.866 18.476 1.00 84.56 123 ARG A CA 1
ATOM 956 C C . ARG A 1 123 ? -3.656 9.925 17.548 1.00 84.56 123 ARG A C 1
ATOM 958 O O . ARG A 1 123 ? -3.383 11.039 17.976 1.00 84.56 123 ARG A O 1
ATOM 965 N N . GLU A 1 124 ? -3.384 9.528 16.315 1.00 87.69 124 GLU A N 1
ATOM 966 C CA . GLU A 1 124 ? -3.031 10.392 15.192 1.00 87.69 124 GLU A CA 1
ATOM 967 C C . GLU A 1 124 ? -4.119 10.244 14.127 1.00 87.69 124 GLU A C 1
ATOM 969 O O . GLU A 1 124 ? -4.855 9.255 14.153 1.00 87.69 124 GLU A O 1
ATOM 974 N N . SER A 1 125 ? -4.222 11.185 13.184 1.00 93.44 125 SER A N 1
ATOM 975 C CA . SER A 1 125 ? -5.232 11.046 12.135 1.00 93.44 125 SER A CA 1
ATOM 976 C C . SER A 1 125 ? -4.971 9.793 11.281 1.00 93.44 125 SER A C 1
ATOM 978 O O . SER A 1 125 ? -3.809 9.492 10.972 1.00 93.44 125 SER A O 1
ATOM 980 N N . PRO A 1 126 ? -6.027 9.080 10.851 1.00 93.69 126 PRO A N 1
ATOM 981 C CA . PRO A 1 126 ? -5.913 7.914 9.972 1.00 93.69 126 PRO A CA 1
ATOM 982 C C . PRO A 1 126 ? -5.050 8.193 8.736 1.00 93.69 126 PRO A C 1
ATOM 984 O O . PRO A 1 126 ? -4.182 7.404 8.370 1.00 93.69 126 PRO A O 1
ATOM 987 N N . GLN A 1 127 ? -5.222 9.375 8.139 1.00 95.62 127 GLN A N 1
ATOM 988 C CA . GLN A 1 127 ? -4.494 9.821 6.955 1.00 95.62 127 GLN A CA 1
ATOM 989 C C . GLN A 1 127 ? -3.008 10.060 7.245 1.00 95.62 127 GLN A C 1
ATOM 991 O O . GLN A 1 127 ? -2.165 9.786 6.392 1.00 95.62 127 GLN A O 1
ATOM 996 N N . ALA A 1 128 ? -2.653 10.560 8.435 1.00 95.44 128 ALA A N 1
ATOM 997 C CA . ALA A 1 128 ? -1.254 10.721 8.827 1.00 95.44 128 ALA A CA 1
ATOM 998 C C . ALA A 1 128 ? -0.573 9.361 9.041 1.00 95.44 128 ALA A C 1
ATOM 1000 O O . ALA A 1 128 ? 0.539 9.148 8.546 1.00 95.44 128 ALA A O 1
ATOM 1001 N N . ALA A 1 129 ? -1.257 8.423 9.705 1.00 95.12 129 ALA A N 1
ATOM 1002 C CA . ALA A 1 129 ? -0.771 7.057 9.883 1.00 95.12 129 ALA A CA 1
ATOM 1003 C C . ALA A 1 129 ? -0.586 6.336 8.536 1.00 95.12 129 ALA A C 1
ATOM 1005 O O . ALA A 1 129 ? 0.462 5.725 8.296 1.00 95.12 129 ALA A O 1
ATOM 1006 N N . ALA A 1 130 ? -1.564 6.460 7.633 1.00 97.62 130 ALA A N 1
ATOM 1007 C CA . ALA A 1 130 ? -1.506 5.906 6.285 1.00 97.62 130 ALA A CA 1
ATOM 1008 C C . ALA A 1 130 ? -0.350 6.503 5.479 1.00 97.62 130 ALA A C 1
ATOM 1010 O O . ALA A 1 130 ? 0.500 5.764 4.986 1.00 97.62 130 ALA A O 1
ATOM 1011 N N . ARG A 1 131 ? -0.228 7.838 5.441 1.00 97.56 131 ARG A N 1
ATOM 1012 C CA . ARG A 1 131 ? 0.859 8.532 4.733 1.00 97.56 131 ARG A CA 1
ATOM 1013 C C . ARG A 1 131 ? 2.237 8.085 5.216 1.00 97.56 131 ARG A C 1
ATOM 1015 O O . ARG A 1 131 ? 3.110 7.806 4.396 1.00 97.56 131 ARG A O 1
ATOM 1022 N N . ARG A 1 132 ? 2.444 7.977 6.533 1.00 96.94 132 ARG A N 1
ATOM 1023 C CA . ARG A 1 132 ? 3.712 7.486 7.099 1.00 96.94 132 ARG A CA 1
ATOM 1024 C C . ARG A 1 132 ? 4.005 6.056 6.650 1.00 96.94 132 ARG A C 1
ATOM 1026 O O . ARG A 1 132 ? 5.126 5.762 6.241 1.00 96.94 132 ARG A O 1
ATOM 1033 N N . SER A 1 133 ? 2.991 5.199 6.679 1.00 98.00 133 SER A N 1
ATOM 1034 C CA . SER A 1 133 ? 3.100 3.804 6.253 1.00 98.00 133 SER A CA 1
ATOM 1035 C C . SER A 1 133 ? 3.444 3.694 4.765 1.00 98.00 133 SER A C 1
ATOM 1037 O O . SER A 1 133 ? 4.403 3.019 4.398 1.00 98.00 133 SER A O 1
ATOM 1039 N N . TYR A 1 134 ? 2.766 4.448 3.902 1.00 98.44 134 TYR A N 1
ATOM 1040 C CA . TYR A 1 134 ? 3.042 4.461 2.465 1.00 98.44 134 TYR A CA 1
ATOM 1041 C C . TYR A 1 134 ? 4.429 5.008 2.126 1.00 98.44 134 TYR A C 1
ATOM 1043 O O . TYR A 1 134 ? 5.087 4.463 1.242 1.00 98.44 134 TYR A O 1
ATOM 1051 N N . LEU A 1 135 ? 4.927 6.019 2.848 1.00 97.94 135 LEU A N 1
ATOM 1052 C CA . LEU A 1 135 ? 6.296 6.518 2.664 1.00 97.94 135 LEU A CA 1
ATOM 1053 C C . LEU A 1 135 ? 7.334 5.441 2.998 1.00 97.94 135 LEU A C 1
ATOM 1055 O O . LEU A 1 135 ? 8.254 5.206 2.213 1.00 97.94 135 LEU A O 1
ATOM 1059 N N . THR A 1 136 ? 7.172 4.744 4.125 1.00 98.25 136 THR A N 1
ATOM 1060 C CA . THR A 1 136 ? 8.061 3.632 4.491 1.00 98.25 136 THR A CA 1
ATOM 1061 C C . THR A 1 136 ? 7.943 2.464 3.507 1.00 98.25 136 THR A C 1
ATOM 1063 O O . THR A 1 136 ? 8.958 1.892 3.106 1.00 98.25 136 THR A O 1
ATOM 1066 N N . GLY A 1 137 ? 6.726 2.133 3.066 1.00 98.31 137 GLY A N 1
ATOM 1067 C CA . GLY A 1 137 ? 6.478 1.123 2.039 1.00 98.31 137 GLY A CA 1
ATOM 1068 C C . GLY A 1 137 ? 7.176 1.462 0.720 1.00 98.31 137 GLY A C 1
ATOM 1069 O O . GLY A 1 137 ? 7.887 0.622 0.172 1.00 98.31 137 GLY A O 1
ATOM 1070 N N . LEU A 1 138 ? 7.058 2.706 0.249 1.00 98.31 138 LEU A N 1
ATOM 1071 C CA . LEU A 1 138 ? 7.735 3.194 -0.954 1.00 98.31 138 LEU A CA 1
ATOM 1072 C C . LEU A 1 138 ? 9.258 3.075 -0.826 1.00 98.31 138 LEU A C 1
ATOM 1074 O O . LEU A 1 138 ? 9.906 2.550 -1.726 1.00 98.31 138 LEU A O 1
ATOM 1078 N N . GLN A 1 139 ? 9.837 3.500 0.300 1.00 97.75 139 GLN A N 1
ATOM 1079 C CA . GLN A 1 139 ? 11.279 3.373 0.540 1.00 97.75 139 GLN A CA 1
ATOM 1080 C C . GLN A 1 139 ? 11.751 1.913 0.465 1.00 97.75 139 GLN A C 1
ATOM 1082 O O . GLN A 1 139 ? 12.776 1.629 -0.156 1.00 97.75 139 GLN A O 1
ATOM 1087 N N . ARG A 1 140 ? 10.991 0.971 1.041 1.00 97.69 140 ARG A N 1
ATOM 1088 C CA . ARG A 1 140 ? 11.300 -0.467 0.960 1.00 97.69 140 ARG A CA 1
ATOM 1089 C C . ARG A 1 140 ? 11.142 -1.014 -0.456 1.00 97.69 140 ARG A C 1
ATOM 1091 O O . ARG A 1 140 ? 11.989 -1.786 -0.893 1.00 97.69 140 ARG A O 1
ATOM 1098 N N . ALA A 1 141 ? 10.104 -0.601 -1.182 1.00 97.94 141 ALA A N 1
ATOM 1099 C CA . ALA A 1 141 ? 9.896 -1.000 -2.571 1.00 97.94 141 ALA A CA 1
ATOM 1100 C C . ALA A 1 141 ? 11.056 -0.541 -3.465 1.00 97.94 141 ALA A C 1
ATOM 1102 O O . ALA A 1 141 ? 11.566 -1.328 -4.259 1.00 97.94 141 ALA A O 1
ATOM 1103 N N . LEU A 1 142 ? 11.527 0.696 -3.279 1.00 97.62 142 LEU A N 1
ATOM 1104 C CA . LEU A 1 142 ? 12.690 1.235 -3.987 1.00 97.62 142 LEU A CA 1
ATOM 1105 C C . LEU A 1 142 ?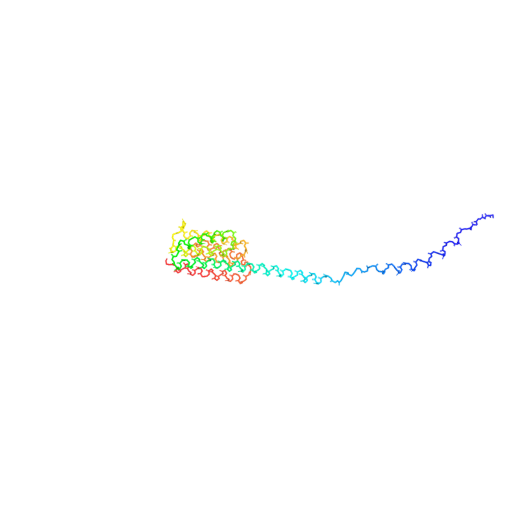 13.971 0.468 -3.649 1.00 97.62 142 LEU A C 1
ATOM 1107 O O . LEU A 1 142 ? 14.717 0.109 -4.555 1.00 97.62 142 LEU A O 1
ATOM 1111 N N . ALA A 1 143 ? 14.206 0.154 -2.370 1.00 96.44 143 ALA A N 1
ATOM 1112 C CA . ALA A 1 143 ? 15.358 -0.648 -1.951 1.00 96.44 143 ALA A CA 1
ATOM 1113 C C . ALA A 1 143 ? 15.357 -2.064 -2.561 1.00 96.44 143 ALA A C 1
ATOM 1115 O O . ALA A 1 143 ? 16.415 -2.654 -2.757 1.00 96.44 143 ALA A O 1
ATOM 1116 N N . GLN A 1 144 ? 14.176 -2.597 -2.876 1.00 95.56 144 GLN A N 1
ATOM 1117 C CA . GLN A 1 144 ? 13.991 -3.895 -3.530 1.00 95.56 144 GLN A CA 1
ATOM 1118 C C . GLN A 1 144 ? 13.904 -3.795 -5.060 1.00 95.56 144 GLN A C 1
ATOM 1120 O O . GLN A 1 144 ? 13.669 -4.808 -5.714 1.00 95.56 144 GLN A O 1
ATOM 1125 N N . ASN A 1 145 ? 14.054 -2.594 -5.633 1.00 95.94 145 ASN A N 1
ATOM 1126 C CA . ASN A 1 145 ? 13.840 -2.315 -7.054 1.00 95.94 145 ASN A CA 1
ATOM 1127 C C . ASN A 1 145 ? 12.487 -2.853 -7.578 1.00 95.94 145 ASN A C 1
ATOM 1129 O O . ASN A 1 145 ? 12.380 -3.359 -8.693 1.00 95.94 145 ASN A O 1
ATOM 1133 N N . SER A 1 146 ? 11.450 -2.782 -6.738 1.00 97.44 146 SER A N 1
ATOM 1134 C CA . SER A 1 146 ? 10.133 -3.356 -7.007 1.00 97.44 146 SER A CA 1
ATOM 1135 C C . SER A 1 146 ? 9.238 -2.352 -7.728 1.00 97.44 146 SER A C 1
ATOM 1137 O O . SER A 1 146 ? 8.687 -1.440 -7.104 1.00 97.44 146 SER A O 1
ATOM 1139 N N . LEU A 1 147 ? 9.050 -2.543 -9.038 1.00 98.06 147 LEU A N 1
ATOM 1140 C CA . LEU A 1 147 ? 8.103 -1.750 -9.827 1.00 98.06 147 LEU A CA 1
ATOM 1141 C C . LEU A 1 147 ? 6.679 -1.850 -9.260 1.00 98.06 147 LEU A C 1
ATOM 1143 O O . LEU A 1 147 ? 5.995 -0.839 -9.118 1.00 98.06 147 LEU A O 1
ATOM 1147 N N . ASP A 1 148 ? 6.259 -3.060 -8.887 1.00 97.56 148 ASP A N 1
ATOM 1148 C CA . ASP A 1 148 ? 4.947 -3.327 -8.291 1.00 97.56 148 ASP A CA 1
ATOM 1149 C C . ASP A 1 148 ? 4.739 -2.518 -7.013 1.00 97.56 148 ASP A C 1
ATOM 1151 O O . ASP A 1 148 ? 3.694 -1.894 -6.837 1.00 97.56 148 ASP A O 1
ATOM 1155 N N . GLY A 1 149 ? 5.751 -2.488 -6.144 1.00 97.50 149 GLY A N 1
ATOM 1156 C CA . GLY A 1 149 ? 5.687 -1.733 -4.900 1.00 97.50 149 GLY A CA 1
ATOM 1157 C C . GLY A 1 149 ? 5.618 -0.224 -5.136 1.00 97.50 149 GLY A C 1
ATOM 1158 O O . GLY A 1 149 ? 4.840 0.458 -4.476 1.00 97.50 149 GLY A O 1
ATOM 1159 N N . VAL A 1 150 ? 6.366 0.309 -6.109 1.00 98.38 150 VAL A N 1
ATOM 1160 C CA . VAL A 1 150 ? 6.313 1.744 -6.443 1.00 98.38 150 VAL A CA 1
ATOM 1161 C C . VAL A 1 150 ? 4.954 2.135 -7.031 1.00 98.38 150 VAL A C 1
ATOM 1163 O O . VAL A 1 150 ? 4.386 3.147 -6.623 1.00 98.38 150 VAL A O 1
ATOM 1166 N N . LEU A 1 151 ? 4.394 1.332 -7.941 1.00 98.00 151 LEU A N 1
ATOM 1167 C CA . LEU A 1 151 ? 3.066 1.596 -8.508 1.00 98.00 151 LEU A CA 1
ATOM 1168 C C . LEU A 1 151 ? 1.953 1.451 -7.459 1.00 98.00 151 LEU A C 1
ATOM 1170 O O . LEU A 1 151 ? 1.035 2.269 -7.428 1.00 98.00 151 LEU A O 1
ATOM 1174 N N . ARG A 1 152 ? 2.056 0.474 -6.548 1.00 97.75 152 ARG A N 1
ATOM 1175 C CA . ARG A 1 152 ? 1.115 0.326 -5.428 1.00 97.75 152 ARG A CA 1
ATOM 1176 C C . ARG A 1 152 ? 1.186 1.506 -4.455 1.00 97.75 152 ARG A C 1
ATOM 1178 O O . ARG A 1 152 ? 0.145 1.933 -3.957 1.00 97.75 152 ARG A O 1
ATOM 1185 N N . ALA A 1 153 ? 2.378 2.053 -4.203 1.00 98.06 153 ALA A N 1
ATOM 1186 C CA . ALA A 1 153 ? 2.539 3.273 -3.412 1.00 98.06 153 ALA A CA 1
ATOM 1187 C C . ALA A 1 153 ? 1.882 4.475 -4.102 1.00 98.06 153 ALA A C 1
ATOM 1189 O O . ALA A 1 153 ? 1.166 5.234 -3.455 1.00 98.06 153 ALA A O 1
ATOM 1190 N N . ALA A 1 154 ? 2.097 4.629 -5.413 1.00 97.69 154 ALA A N 1
ATOM 1191 C CA . ALA A 1 154 ? 1.495 5.694 -6.210 1.00 97.69 154 ALA A CA 1
ATOM 1192 C C . ALA A 1 154 ? -0.040 5.658 -6.127 1.00 97.69 154 ALA A C 1
ATOM 1194 O O . ALA A 1 154 ? -0.674 6.693 -5.936 1.00 97.69 154 ALA A O 1
ATOM 1195 N N . GLU A 1 155 ? -0.636 4.466 -6.195 1.00 96.75 155 GLU A N 1
ATOM 1196 C CA . GLU A 1 155 ? -2.076 4.277 -5.996 1.00 96.75 155 GLU A CA 1
ATOM 1197 C C . GLU A 1 155 ? -2.516 4.733 -4.601 1.00 96.75 155 GLU A C 1
ATOM 1199 O O . GLU A 1 155 ? -3.437 5.538 -4.475 1.00 96.75 155 GLU A O 1
ATOM 1204 N N . ALA A 1 156 ? -1.795 4.309 -3.561 1.00 97.12 156 ALA A N 1
ATOM 1205 C CA . ALA A 1 156 ? -2.088 4.671 -2.176 1.00 97.12 156 ALA A CA 1
ATOM 1206 C C . ALA A 1 156 ? -2.044 6.194 -1.951 1.00 97.12 156 ALA A C 1
ATOM 1208 O O . ALA A 1 156 ? -2.953 6.777 -1.363 1.00 97.12 156 ALA A O 1
ATOM 1209 N N . PHE A 1 157 ? -1.012 6.863 -2.470 1.00 97.00 157 PHE A N 1
ATOM 1210 C CA . PHE A 1 157 ? -0.883 8.319 -2.393 1.00 97.00 157 PHE A CA 1
ATOM 1211 C C . PHE A 1 157 ? -1.950 9.047 -3.213 1.00 97.00 157 PHE A C 1
ATOM 1213 O O . PHE A 1 157 ? -2.404 10.114 -2.800 1.00 97.00 157 PHE A O 1
ATOM 1220 N N . SER A 1 158 ? -2.398 8.469 -4.332 1.00 95.12 158 SER A N 1
ATOM 1221 C CA . SER A 1 158 ? -3.496 9.038 -5.118 1.00 95.12 158 SER A CA 1
ATOM 1222 C C . SER A 1 158 ? -4.804 9.069 -4.325 1.00 95.12 158 SER A C 1
ATOM 1224 O O . SER A 1 158 ? -5.497 10.083 -4.351 1.00 95.12 158 SER A O 1
ATOM 1226 N N . MET A 1 159 ? -5.081 8.027 -3.532 1.00 93.31 159 MET A N 1
ATOM 1227 C CA . MET A 1 159 ? -6.254 7.969 -2.652 1.00 93.31 159 MET A CA 1
ATOM 1228 C C . MET A 1 159 ? -6.187 9.001 -1.518 1.00 93.31 159 MET A C 1
ATOM 1230 O O . MET A 1 159 ? -7.223 9.460 -1.046 1.00 93.31 159 MET A O 1
ATOM 1234 N N . LEU A 1 160 ? -4.980 9.400 -1.098 1.00 94.31 160 LEU A N 1
ATOM 1235 C CA . LEU A 1 160 ? -4.773 10.476 -0.122 1.00 94.31 160 LEU A CA 1
ATOM 1236 C C . LEU A 1 160 ? -4.785 11.884 -0.744 1.00 94.31 160 LEU A C 1
ATOM 1238 O O . LEU A 1 160 ? -4.710 12.866 -0.006 1.00 94.31 160 LEU A O 1
ATOM 1242 N N . GLY A 1 161 ? -4.848 11.999 -2.075 1.00 94.31 161 GLY A N 1
ATOM 1243 C CA . GLY A 1 161 ? -4.760 13.275 -2.792 1.00 94.31 161 GLY A CA 1
ATOM 1244 C C . GLY A 1 161 ? -3.337 13.835 -2.936 1.00 94.31 161 GLY A C 1
ATOM 1245 O O . GLY A 1 161 ? -3.167 14.980 -3.356 1.00 94.31 161 GLY A O 1
ATOM 1246 N N . ASP A 1 162 ? -2.299 13.047 -2.641 1.00 95.25 162 ASP A N 1
ATOM 1247 C CA . ASP A 1 162 ? -0.895 13.482 -2.646 1.00 95.25 162 ASP A CA 1
ATOM 1248 C C . ASP A 1 162 ? -0.295 13.506 -4.068 1.00 95.25 162 ASP A C 1
ATOM 1250 O O . ASP A 1 162 ? 0.663 12.793 -4.381 1.00 95.25 162 ASP A O 1
ATOM 1254 N N . ARG A 1 163 ? -0.847 14.346 -4.955 1.00 93.56 163 ARG A N 1
ATOM 1255 C CA . ARG A 1 163 ? -0.514 14.387 -6.396 1.00 93.56 163 ARG A CA 1
ATOM 1256 C C . ARG A 1 163 ? 0.986 14.503 -6.687 1.00 93.56 163 ARG A C 1
ATOM 1258 O O . ARG A 1 163 ? 1.501 13.740 -7.499 1.00 93.56 163 ARG A O 1
ATOM 1265 N N . ALA A 1 164 ? 1.696 15.388 -5.987 1.00 94.00 164 ALA A N 1
ATOM 1266 C CA . ALA A 1 164 ? 3.140 15.566 -6.175 1.00 94.00 164 ALA A CA 1
ATOM 1267 C C . ALA A 1 164 ? 3.940 14.282 -5.875 1.00 94.00 164 ALA A C 1
ATOM 1269 O O . ALA A 1 164 ? 4.944 13.990 -6.527 1.00 94.00 164 ALA A O 1
ATOM 1270 N N . VAL A 1 165 ? 3.486 13.481 -4.904 1.00 95.81 165 VAL A N 1
ATOM 1271 C CA . VAL A 1 165 ? 4.130 12.206 -4.565 1.00 95.81 165 VAL A CA 1
ATOM 1272 C C . VAL A 1 165 ? 3.851 11.166 -5.647 1.00 95.81 165 VAL A C 1
ATOM 1274 O O . VAL A 1 165 ? 4.762 10.425 -6.016 1.00 95.81 165 VAL A O 1
ATOM 1277 N N . VAL A 1 166 ? 2.633 11.138 -6.196 1.00 97.06 166 VAL A N 1
ATOM 1278 C CA . VAL A 1 166 ? 2.271 10.243 -7.307 1.00 97.06 166 VAL A CA 1
ATOM 1279 C C . VAL A 1 166 ? 3.138 10.516 -8.536 1.00 97.06 166 VAL A C 1
ATOM 1281 O O . VAL A 1 166 ? 3.715 9.585 -9.095 1.00 97.06 166 VAL A O 1
ATOM 1284 N N . GLU A 1 167 ? 3.303 11.783 -8.919 1.00 95.94 167 GLU A N 1
ATOM 1285 C CA . GLU A 1 167 ? 4.161 12.183 -10.041 1.00 95.94 167 GLU A CA 1
ATOM 1286 C C . GLU A 1 167 ? 5.612 11.730 -9.835 1.00 95.94 167 GLU A C 1
ATOM 1288 O O . GLU A 1 167 ? 6.218 11.127 -10.725 1.00 95.94 167 GLU A O 1
ATOM 1293 N N . ASN A 1 168 ? 6.158 11.926 -8.632 1.00 97.19 168 ASN A N 1
ATOM 1294 C CA . ASN A 1 168 ? 7.494 11.440 -8.303 1.00 97.19 168 ASN A CA 1
ATOM 1295 C C . ASN A 1 168 ? 7.587 9.902 -8.355 1.00 97.19 168 ASN A C 1
ATOM 1297 O O . ASN A 1 168 ? 8.573 9.359 -8.856 1.00 97.19 168 ASN A O 1
ATOM 1301 N N . CYS A 1 169 ? 6.558 9.180 -7.897 1.00 97.75 169 CYS A N 1
ATOM 1302 C CA . CYS A 1 169 ? 6.511 7.722 -8.012 1.00 97.75 169 CYS A CA 1
ATOM 1303 C C . CYS A 1 169 ? 6.537 7.267 -9.477 1.00 97.75 169 CYS A C 1
ATOM 1305 O O . CYS A 1 169 ? 7.217 6.291 -9.780 1.00 97.75 169 CYS A O 1
ATOM 1307 N N . LEU A 1 170 ? 5.876 7.978 -10.395 1.00 97.50 170 LEU A N 1
ATOM 1308 C CA . LEU A 1 170 ? 5.915 7.662 -11.829 1.00 97.50 170 LEU A CA 1
ATOM 1309 C C . LEU A 1 170 ? 7.303 7.861 -12.437 1.00 97.50 170 LEU A C 1
ATOM 1311 O O . LEU A 1 170 ? 7.754 7.022 -13.218 1.00 97.50 170 LEU A O 1
ATOM 1315 N N . VAL A 1 171 ? 8.014 8.918 -12.040 1.00 97.88 171 VAL A N 1
ATOM 1316 C CA . VAL A 1 171 ? 9.412 9.128 -12.448 1.00 97.88 171 VAL A CA 1
ATOM 1317 C C . VAL A 1 171 ? 10.293 7.977 -11.961 1.00 97.88 171 VAL A C 1
ATOM 1319 O O . VAL A 1 171 ? 11.090 7.435 -12.729 1.00 97.88 171 VAL A O 1
ATOM 1322 N N . LEU A 1 172 ? 10.142 7.569 -10.698 1.00 98.00 172 LEU A N 1
ATOM 1323 C CA . LEU A 1 172 ? 10.894 6.450 -10.124 1.00 98.00 172 LEU A CA 1
ATOM 1324 C C . LEU A 1 172 ? 10.539 5.118 -10.798 1.00 98.00 172 LEU A C 1
ATOM 1326 O O . LEU A 1 172 ? 11.438 4.363 -11.156 1.00 98.00 172 LEU A O 1
ATOM 1330 N N . ALA A 1 173 ? 9.256 4.859 -11.042 1.00 97.75 173 ALA A N 1
ATOM 1331 C CA . ALA A 1 173 ? 8.784 3.669 -11.741 1.00 97.75 173 ALA A CA 1
ATOM 1332 C C . ALA A 1 173 ?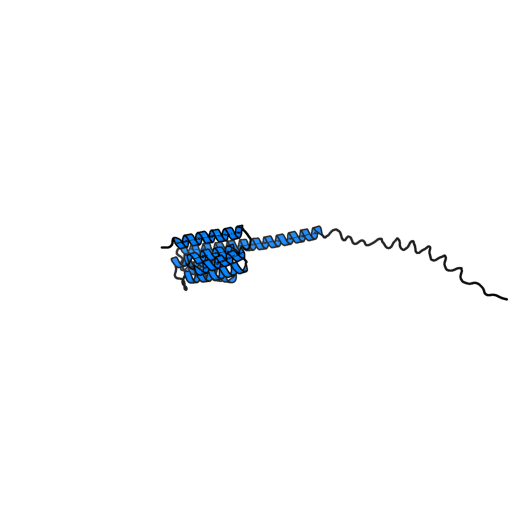 9.334 3.597 -13.173 1.00 97.75 173 ALA A C 1
ATOM 1334 O O . ALA A 1 173 ? 9.767 2.533 -13.608 1.00 97.75 173 ALA A O 1
ATOM 1335 N N . GLY A 1 174 ? 9.402 4.729 -13.883 1.00 97.31 174 GLY A N 1
ATOM 1336 C CA . GLY A 1 174 ? 10.027 4.812 -15.204 1.00 97.31 174 GLY A CA 1
ATOM 1337 C C . GLY A 1 174 ? 11.521 4.477 -15.181 1.00 97.31 174 GLY A C 1
ATOM 1338 O O . GLY A 1 174 ? 12.006 3.778 -16.068 1.00 97.31 174 GLY A O 1
ATOM 1339 N N . ARG A 1 175 ? 12.247 4.908 -14.140 1.00 97.62 175 ARG A N 1
ATOM 1340 C CA . ARG A 1 175 ? 13.662 4.538 -13.948 1.00 97.62 175 ARG A CA 1
ATOM 1341 C C . ARG A 1 175 ? 13.833 3.042 -13.692 1.00 97.62 175 ARG A C 1
ATOM 1343 O O . ARG A 1 175 ? 14.740 2.449 -14.261 1.00 97.62 175 ARG A O 1
ATOM 1350 N N . ILE A 1 176 ? 12.966 2.445 -12.871 1.00 97.25 176 ILE A N 1
ATOM 1351 C CA . ILE A 1 176 ? 12.987 1.000 -12.584 1.00 97.25 176 ILE A CA 1
ATOM 1352 C C . ILE A 1 176 ? 12.652 0.190 -13.839 1.00 97.25 176 ILE A C 1
ATOM 1354 O O . ILE A 1 176 ? 13.303 -0.816 -14.103 1.00 97.25 176 ILE A O 1
ATOM 1358 N N . ALA A 1 177 ? 11.665 0.633 -14.622 1.00 96.94 177 ALA A N 1
ATOM 1359 C CA . ALA A 1 177 ? 11.266 -0.028 -15.860 1.00 96.94 177 ALA A CA 1
ATOM 1360 C C . ALA A 1 177 ? 12.394 -0.049 -16.908 1.00 96.94 177 ALA A C 1
ATOM 1362 O O . ALA A 1 177 ? 12.471 -0.985 -17.699 1.00 96.94 177 ALA A O 1
ATOM 1363 N N . GLY A 1 178 ? 13.283 0.952 -16.917 1.00 96.00 178 GLY A N 1
ATOM 1364 C CA . GLY A 1 178 ? 14.448 0.968 -17.802 1.00 96.00 178 GLY A CA 1
ATOM 1365 C C . GLY A 1 178 ? 14.047 0.812 -19.270 1.00 96.00 178 GLY A C 1
ATOM 1366 O O . GLY A 1 178 ? 13.241 1.603 -19.764 1.00 96.00 178 GLY A O 1
ATOM 1367 N N . ASP A 1 179 ? 14.599 -0.204 -19.946 1.00 95.44 179 ASP A N 1
ATOM 1368 C CA . ASP A 1 179 ? 14.296 -0.567 -21.340 1.00 95.44 179 ASP A CA 1
ATOM 1369 C C . ASP A 1 179 ? 13.189 -1.609 -21.535 1.00 95.44 179 ASP A C 1
ATOM 1371 O O . ASP A 1 179 ? 12.769 -1.855 -22.668 1.00 95.44 179 ASP A O 1
ATOM 1375 N N . ASP A 1 180 ? 12.655 -2.157 -20.446 1.00 97.19 180 ASP A N 1
ATOM 1376 C CA . ASP A 1 180 ? 11.616 -3.177 -20.490 1.00 97.19 180 ASP A CA 1
ATOM 1377 C C . ASP A 1 180 ? 10.290 -2.586 -21.003 1.00 97.19 180 ASP A C 1
ATOM 1379 O O . ASP A 1 180 ? 9.676 -1.697 -20.403 1.00 97.19 180 ASP A O 1
ATOM 1383 N N . VAL A 1 181 ? 9.857 -3.086 -22.163 1.00 96.62 181 VAL A N 1
ATOM 1384 C CA . VAL A 1 181 ? 8.648 -2.642 -22.865 1.00 96.62 181 VAL A CA 1
ATOM 1385 C C . VAL A 1 181 ? 7.386 -2.936 -22.053 1.00 96.62 181 VAL A C 1
ATOM 1387 O O . VAL A 1 181 ? 6.486 -2.096 -22.013 1.00 96.62 181 VAL A O 1
ATOM 1390 N N . GLU A 1 182 ? 7.317 -4.087 -21.385 1.00 95.94 182 GLU A N 1
ATOM 1391 C CA . GLU A 1 182 ? 6.163 -4.474 -20.574 1.00 95.94 182 GLU A CA 1
ATOM 1392 C C . GLU A 1 182 ? 6.091 -3.611 -19.313 1.00 95.94 182 GLU A C 1
ATOM 1394 O O . GLU A 1 182 ? 5.052 -3.012 -19.019 1.00 95.94 182 GLU A O 1
ATOM 1399 N N . ALA A 1 183 ? 7.219 -3.459 -18.617 1.00 95.56 183 ALA A N 1
ATOM 1400 C CA . ALA A 1 183 ? 7.322 -2.603 -17.441 1.00 95.56 183 ALA A CA 1
ATOM 1401 C C . ALA A 1 183 ? 6.926 -1.150 -17.756 1.00 95.56 183 ALA A C 1
ATOM 1403 O O . ALA A 1 183 ? 6.114 -0.553 -17.045 1.00 95.56 183 ALA A O 1
ATOM 1404 N N . ARG A 1 184 ? 7.420 -0.586 -18.867 1.00 97.19 184 ARG A N 1
ATOM 1405 C CA . ARG A 1 184 ? 7.017 0.749 -19.343 1.00 97.19 184 ARG A CA 1
ATOM 1406 C C . ARG A 1 184 ? 5.538 0.820 -19.696 1.00 97.19 184 ARG A C 1
ATOM 1408 O O . ARG A 1 184 ? 4.888 1.816 -19.379 1.00 97.19 184 ARG A O 1
ATOM 1415 N N . GLY A 1 185 ? 5.007 -0.219 -20.342 1.00 97.12 185 GLY A N 1
ATOM 1416 C CA . GLY A 1 185 ? 3.586 -0.332 -20.662 1.00 97.12 185 GLY A CA 1
ATOM 1417 C C . GLY A 1 185 ? 2.724 -0.238 -19.406 1.00 97.12 185 GLY A C 1
ATOM 1418 O O . GLY A 1 185 ? 1.756 0.521 -19.376 1.00 97.12 185 GLY A O 1
ATOM 1419 N N . ARG A 1 186 ? 3.133 -0.912 -18.327 1.00 96.88 186 ARG A N 1
ATOM 1420 C CA . ARG A 1 186 ? 2.466 -0.833 -17.021 1.00 96.88 186 ARG A CA 1
ATOM 1421 C C . ARG A 1 186 ? 2.544 0.559 -16.392 1.00 96.88 186 ARG A C 1
ATOM 1423 O O . ARG A 1 186 ? 1.535 1.032 -15.869 1.00 96.88 186 ARG A O 1
ATOM 1430 N N . VAL A 1 187 ? 3.699 1.228 -16.463 1.00 97.44 187 VAL A N 1
ATOM 1431 C CA . VAL A 1 187 ? 3.859 2.611 -15.970 1.00 97.44 187 VAL A CA 1
ATOM 1432 C C . VAL A 1 187 ? 2.946 3.570 -16.734 1.00 97.44 187 VAL A C 1
ATOM 1434 O O . VAL A 1 187 ? 2.230 4.352 -16.110 1.00 97.44 187 VAL A O 1
ATOM 1437 N N . ARG A 1 188 ? 2.911 3.480 -18.070 1.00 96.44 188 ARG A N 1
ATOM 1438 C CA . ARG A 1 188 ? 2.025 4.301 -18.909 1.00 96.44 188 ARG A CA 1
ATOM 1439 C C . ARG A 1 188 ? 0.554 4.027 -18.602 1.00 96.44 188 ARG A C 1
ATOM 1441 O O . ARG A 1 188 ? -0.184 4.964 -18.332 1.00 96.44 188 ARG A O 1
ATOM 1448 N N . ALA A 1 189 ? 0.154 2.758 -18.538 1.00 95.69 189 ALA A N 1
ATOM 1449 C CA . ALA A 1 189 ? -1.220 2.387 -18.214 1.00 95.69 189 ALA A CA 1
ATOM 1450 C C . ALA A 1 189 ? -1.661 2.918 -16.841 1.00 95.69 189 ALA A C 1
ATOM 1452 O O . ALA A 1 189 ? -2.825 3.268 -16.659 1.00 95.69 189 ALA A O 1
ATOM 1453 N N . PHE A 1 190 ? -0.757 2.972 -15.857 1.00 95.19 190 PHE A N 1
ATOM 1454 C CA . PHE A 1 190 ? -1.044 3.623 -14.581 1.00 95.19 190 PHE A CA 1
ATOM 1455 C C . PHE A 1 190 ? -1.198 5.141 -14.742 1.00 95.19 190 PHE A C 1
ATOM 1457 O O . PHE A 1 190 ? -2.175 5.705 -14.250 1.00 95.19 190 PHE A O 1
ATOM 1464 N N . ALA A 1 191 ? -0.259 5.798 -15.427 1.00 93.50 191 ALA A N 1
ATOM 1465 C CA . ALA A 1 191 ? -0.283 7.245 -15.637 1.00 93.50 191 ALA A CA 1
ATOM 1466 C C . ALA A 1 191 ? -1.577 7.705 -16.333 1.00 93.50 191 ALA A C 1
ATOM 1468 O O . ALA A 1 191 ? -2.195 8.671 -15.891 1.00 93.50 191 ALA A O 1
ATOM 1469 N N . ASP A 1 192 ? -2.041 6.964 -17.340 1.00 93.44 192 ASP A N 1
ATOM 1470 C CA . ASP A 1 192 ? -3.276 7.269 -18.071 1.00 93.44 192 ASP A CA 1
ATOM 1471 C C . ASP A 1 192 ? -4.512 7.211 -17.153 1.00 93.44 192 ASP A C 1
ATOM 1473 O O . ASP A 1 192 ? -5.373 8.099 -17.186 1.00 93.44 192 ASP A O 1
ATOM 1477 N N . ARG A 1 193 ? -4.580 6.210 -16.261 1.00 89.38 193 ARG A N 1
ATOM 1478 C CA . ARG A 1 193 ? -5.647 6.130 -15.247 1.00 89.38 193 ARG A CA 1
ATOM 1479 C C . ARG A 1 193 ? -5.578 7.297 -14.268 1.00 89.38 193 ARG A C 1
ATOM 1481 O O . ARG A 1 193 ? -6.611 7.877 -13.948 1.00 89.38 193 ARG A O 1
ATOM 1488 N N . PHE A 1 194 ? -4.379 7.662 -13.818 1.00 84.81 194 PHE A N 1
ATOM 1489 C CA . PHE A 1 194 ? -4.187 8.757 -12.870 1.00 84.81 194 PHE A CA 1
ATOM 1490 C C . PHE A 1 194 ? -4.622 10.112 -13.443 1.00 84.81 194 PHE A C 1
ATOM 1492 O O . PHE A 1 194 ? -5.330 10.862 -12.772 1.00 84.81 194 PHE A O 1
ATOM 1499 N N . VAL A 1 195 ? -4.265 10.402 -14.697 1.00 79.31 195 VAL A N 1
ATOM 1500 C CA . VAL A 1 195 ? -4.695 11.624 -15.397 1.00 79.31 195 VAL A CA 1
ATOM 1501 C C . VAL A 1 195 ? -6.216 11.656 -15.563 1.00 79.31 195 VAL A C 1
ATOM 1503 O O . VAL A 1 195 ? -6.841 12.697 -15.351 1.00 79.31 195 VAL A O 1
ATOM 1506 N N . THR A 1 196 ? -6.830 10.512 -15.877 1.00 75.50 196 THR A N 1
ATOM 1507 C CA . THR A 1 196 ? -8.291 10.411 -16.010 1.00 75.50 196 THR A CA 1
ATOM 1508 C C . THR A 1 196 ? -8.992 10.744 -14.690 1.00 75.50 196 THR A C 1
ATOM 1510 O O . THR A 1 196 ? -9.839 11.633 -14.664 1.00 75.50 196 THR A O 1
ATOM 1513 N N . VAL A 1 197 ? -8.576 10.118 -13.581 1.00 64.00 197 VAL A N 1
ATOM 1514 C CA . VAL A 1 197 ? -9.139 10.370 -12.239 1.00 64.00 197 VAL A CA 1
ATOM 1515 C C . VAL A 1 197 ? -8.944 11.827 -11.812 1.00 64.00 197 VAL A C 1
ATOM 1517 O O . VAL A 1 197 ? -9.865 12.446 -11.282 1.00 64.00 197 VAL A O 1
ATOM 1520 N N . ALA A 1 198 ? -7.771 12.399 -12.096 1.00 61.91 198 ALA A N 1
ATOM 1521 C CA . ALA A 1 198 ? -7.448 13.795 -11.819 1.00 61.91 198 ALA A CA 1
ATOM 1522 C C . ALA A 1 198 ? -8.350 14.807 -12.547 1.00 61.91 198 ALA A C 1
ATOM 1524 O O . ALA A 1 198 ? -8.493 15.926 -12.057 1.00 61.91 198 ALA A O 1
ATOM 1525 N N . THR A 1 199 ? -8.922 14.430 -13.694 1.00 61.00 199 THR A N 1
ATOM 1526 C CA . THR A 1 199 ? -9.757 15.305 -14.537 1.00 61.00 199 THR A CA 1
ATOM 1527 C C . THR A 1 199 ? -11.250 15.183 -14.203 1.00 61.00 199 THR A C 1
ATOM 1529 O O . THR A 1 199 ? -12.021 16.092 -14.486 1.00 61.00 199 THR A O 1
ATOM 1532 N N . THR A 1 200 ? -11.666 14.081 -13.573 1.00 58.97 200 THR A N 1
ATOM 1533 C CA . THR A 1 200 ? -13.058 13.825 -13.151 1.00 58.97 200 THR A CA 1
ATOM 1534 C C . THR A 1 200 ? -13.388 14.248 -11.714 1.00 58.97 200 THR A C 1
ATOM 1536 O O . THR A 1 200 ? -14.528 14.075 -11.290 1.00 58.97 200 THR A O 1
ATOM 1539 N N . ALA A 1 201 ? -12.424 14.767 -10.947 1.00 41.19 201 ALA A N 1
ATOM 1540 C CA . ALA A 1 201 ? -12.671 15.277 -9.595 1.00 41.19 201 ALA A CA 1
ATOM 1541 C C . ALA A 1 201 ? -13.312 16.688 -9.658 1.00 41.19 201 ALA A C 1
ATOM 1543 O O . ALA A 1 201 ? -12.738 17.544 -10.335 1.00 41.19 201 ALA A O 1
ATOM 1544 N N . PRO A 1 202 ? -14.484 16.917 -9.024 1.00 39.62 202 PRO A N 1
ATOM 1545 C CA . PRO A 1 202 ? -15.227 18.183 -9.079 1.00 39.62 202 PRO A CA 1
ATOM 1546 C C . PRO A 1 202 ? -14.553 19.337 -8.326 1.00 39.62 202 PRO A C 1
ATOM 1548 O O . PRO A 1 202 ? -13.820 19.070 -7.345 1.00 39.62 202 PRO A O 1
#

Foldseek 3Di:
DDDDDDDDPDPDPPPPVPVVVVVVPPPPDDPPPPDDDDVVVVVVVVVVVVVVVVVVVVVVVVVVVVLVVLLVVLVVCVVVLVLVVNQVSLVVQCVCCVVPNALVSLLSSLVSLVVSQVRYDDPDHSLVSNVVSLVVSCVRCVVVLNLPSLLVSLVSCVVSVVVVSNVVSLVSQCVSCPPPPVSVVVSVVSVVVSVVVVVPDD

pLDDT: mean 8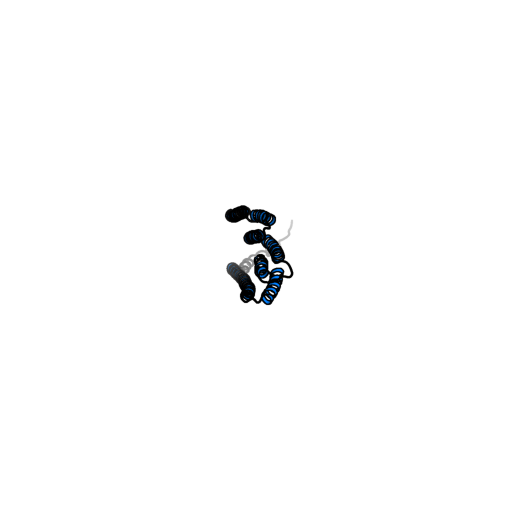2.43, std 19.72, range [33.34, 98.44]

Radius of gyration: 38.0 Å; chains: 1; bounding box: 130×74×47 Å

Sequence (202 aa):
MAMKADRRRVFVVTAVGLMVAAVGLVFAGARTPVRETAPDALQQRNRQLMAIELRTAGRHEAGQRQWRAQVDRIDEAVLVGDTRGAVKMWREAYVDAMRHGQWRDVMDVGDVALRIGDVAELRESPQAAARRSYLTGLQRALAQNSLDGVLRAAEAFSMLGDRAVVENCLVLAGRIAGDDVEARGRVRAFADRFVTVATTAP